Protein AF-A0A931Y9Q1-F1 (afdb_monomer)

Secondary structure (DSSP, 8-state):
--THHHHHHHHHHHHS----------TTTTS-----HHHHHHHHHHTT-TTTHHHHHHTTTTS--------------TT---GGG-EEEEE-SHHHHHHHHHHHHT-SEEEEEEEESSS-TTTPPEEEEEEEEETTEEEEEETT-PPPSS----------------TT------------HHHHHHHHHHHS-TTSEEE-TTTHHHHHHHHHTT-----B-----

Mean predicted aligned error: 17.33 Å

Nearest PDB structures (foldseek):
  2kfn-assembly1_A  TM=8.633E-01  e=2.526E-11  Escherichia coli
  1kfd-assembly1_A  TM=8.765E-01  e=6.369E-11  Escherichia coli
  1d8y-assembly1_A  TM=8.489E-01  e=4.578E-11  Escherichia coli
  8oo6-assembly1_A  TM=8.532E-01  e=6.803E-11  Escherichia coli 'BL21-Gold(DE3)pLysS AG'
  1kln-assembly1_A  TM=8.698E-01  e=2.549E-10  Escherichia coli

Sequence (225 aa):
MAQSKKDAYLSRELATIKCDVNIEFDLAKARFGRFDQEKLAELFNELEFRSLLPRLQGLAQDTEKQLIKTKSYEPADKFKRDLALFNYSLVDDDKKFTEFIKKLKAQKEFTFDTETANFNPLAAELLGISFSWKTGEAYYINFQFSTRPNGHSSGRIFNFQLKNADLFNYQKKKDESRINQEWLDKLKPIFEDEKIKKYGHNIKFDVEVMASLGMKVKGVVLPMF

Foldseek 3Di:
DPPCPVVVVVVCVVPDDDPPDPDPDDPVVVDDDDDDLVVVLVVCVVVVVVVCNVVSVVVPPPDDDDPPPPPPPPPPPPPPDPLVLAAEEEAQDPVSLVVVLVVLVVAQEKEKDWDFPDQPLLPTDTQWMKIDDDGRYIYIYGQQRDDDPPPDDDPCPPPPPPDDPPPPPPDPPVPPSPGPVVSLVSCQVVQQDQSRAYEYDVCVSVQSNNVSVVHRGHNYDDDDD

pLDDT: mean 76.8, std 21.13, range [27.88, 97.88]

Radius of gyration: 29.33 Å; Cα contacts (8 Å, |Δi|>4): 199; chains: 1; bounding box: 59×67×76 Å

Solvent-accessible surface area (backbone atoms only — not comparable to full-atom values): 14202 Å² total; per-residue (Å²): 131,72,75,63,52,60,57,52,52,51,53,49,57,74,69,50,80,80,86,84,65,98,65,96,75,62,71,79,77,68,55,88,74,89,78,62,64,68,64,50,51,49,50,32,60,75,73,62,43,68,85,49,53,67,54,56,60,62,74,48,74,90,54,80,95,68,83,76,78,72,72,82,70,72,68,77,58,91,77,72,67,66,62,89,62,49,52,74,43,81,26,68,48,74,68,51,43,55,56,47,53,59,57,56,72,72,48,59,50,38,32,50,49,67,41,54,81,49,95,47,42,83,77,35,51,72,44,31,42,38,38,34,74,48,92,47,38,37,40,38,38,45,31,78,60,58,84,61,98,74,85,65,91,70,81,79,68,86,74,86,65,88,66,81,75,65,96,76,72,85,68,85,74,77,77,74,81,60,54,47,55,72,59,52,63,67,44,38,66,60,39,49,30,57,81,32,38,32,36,51,83,74,44,67,53,45,45,43,37,40,42,65,74,75,32,66,72,33,29,72,58,74,84,86,128

Structure (mmCIF, N/CA/C/O backbone):
data_AF-A0A931Y9Q1-F1
#
_entry.id   AF-A0A931Y9Q1-F1
#
loop_
_atom_site.group_PDB
_atom_site.id
_atom_site.type_symbol
_atom_site.label_atom_id
_atom_site.label_alt_id
_atom_site.label_comp_id
_atom_site.label_asym_id
_atom_site.label_entity_id
_atom_site.label_seq_id
_atom_site.pdbx_PDB_ins_code
_atom_site.Cartn_x
_atom_site.Cartn_y
_atom_site.Cartn_z
_atom_site.occupancy
_atom_site.B_iso_or_equiv
_atom_site.auth_seq_id
_atom_site.auth_comp_id
_atom_site.auth_asym_id
_atom_site.auth_atom_id
_atom_site.pdbx_PDB_model_num
ATOM 1 N N . MET A 1 1 ? 42.129 -34.556 -14.369 1.00 52.03 1 MET A N 1
ATOM 2 C CA . MET A 1 1 ? 41.832 -33.683 -15.532 1.00 52.03 1 MET A CA 1
ATOM 3 C C . MET A 1 1 ? 40.835 -34.273 -16.548 1.00 52.03 1 MET A C 1
ATOM 5 O O . MET A 1 1 ? 40.531 -33.601 -17.522 1.00 52.03 1 MET A O 1
ATOM 9 N N . ALA A 1 2 ? 40.276 -35.479 -16.352 1.00 59.41 2 ALA A N 1
ATOM 10 C CA . ALA A 1 2 ? 39.379 -36.110 -17.337 1.00 59.41 2 ALA A CA 1
ATOM 11 C C . ALA A 1 2 ? 37.879 -35.753 -17.196 1.00 59.41 2 ALA A C 1
ATOM 13 O O . ALA A 1 2 ? 37.131 -35.941 -18.152 1.00 59.41 2 ALA A O 1
ATOM 14 N N . GLN A 1 3 ? 37.440 -35.224 -16.043 1.00 57.75 3 GLN A N 1
ATOM 15 C CA . GLN A 1 3 ? 36.015 -35.008 -15.746 1.00 57.75 3 GLN A CA 1
ATOM 16 C C . GLN A 1 3 ? 35.408 -33.830 -16.534 1.00 57.75 3 GLN A C 1
ATOM 18 O O . GLN A 1 3 ? 34.360 -33.984 -17.145 1.00 57.75 3 GLN A O 1
ATOM 23 N N . SER A 1 4 ? 36.112 -32.697 -16.634 1.00 69.75 4 SER A N 1
ATOM 24 C CA . SER A 1 4 ? 35.624 -31.479 -17.315 1.00 69.75 4 SER A CA 1
ATOM 25 C C . SER A 1 4 ? 35.750 -31.513 -18.843 1.00 69.75 4 SER A C 1
ATOM 27 O O . SER A 1 4 ? 35.367 -30.570 -19.528 1.00 69.75 4 SER A O 1
ATOM 29 N N . LYS A 1 5 ? 36.318 -32.589 -19.400 1.00 81.19 5 LYS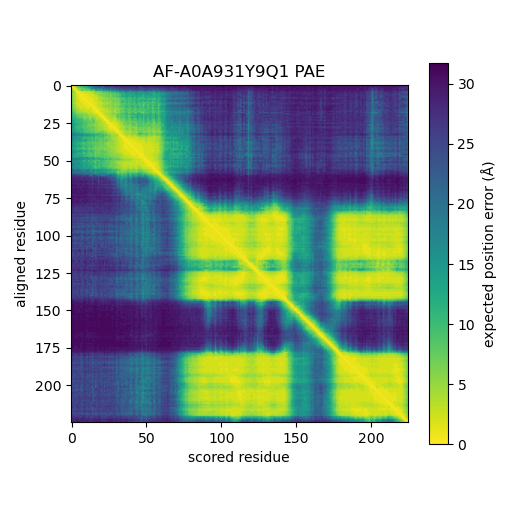 A N 1
ATOM 30 C CA . LYS A 1 5 ? 36.540 -32.727 -20.844 1.00 81.19 5 LYS A CA 1
ATOM 31 C C . LYS A 1 5 ? 35.217 -32.916 -21.594 1.00 81.19 5 LYS A C 1
ATOM 33 O O . LYS A 1 5 ? 35.045 -32.358 -22.671 1.00 81.19 5 LYS A O 1
ATOM 38 N N . LYS A 1 6 ? 34.283 -33.683 -21.016 1.00 85.19 6 LYS A N 1
ATOM 39 C CA . LYS A 1 6 ? 32.952 -33.920 -21.600 1.00 85.19 6 LYS A CA 1
ATOM 40 C C . LYS A 1 6 ? 32.114 -32.642 -21.605 1.00 85.19 6 LYS A C 1
ATOM 42 O O . LYS A 1 6 ? 31.575 -32.285 -22.646 1.00 85.19 6 LYS A O 1
ATOM 47 N N . ASP A 1 7 ? 32.117 -31.917 -20.491 1.00 85.56 7 ASP A N 1
ATOM 48 C CA . ASP A 1 7 ? 31.395 -30.649 -20.359 1.00 85.56 7 ASP A CA 1
ATOM 49 C C . ASP A 1 7 ? 31.965 -29.573 -21.292 1.00 85.56 7 ASP A C 1
ATOM 51 O O . ASP A 1 7 ? 31.210 -28.819 -21.900 1.00 85.56 7 ASP A O 1
ATOM 55 N N . ALA A 1 8 ? 33.289 -29.537 -21.487 1.00 86.44 8 ALA A N 1
ATOM 56 C CA . ALA A 1 8 ? 33.924 -28.628 -22.440 1.00 86.44 8 ALA A CA 1
ATOM 57 C C . ALA A 1 8 ? 33.530 -28.923 -23.900 1.00 86.44 8 ALA A C 1
ATOM 59 O O . ALA A 1 8 ? 33.304 -27.992 -24.673 1.00 86.44 8 ALA A O 1
ATOM 60 N N . TYR A 1 9 ? 33.418 -30.198 -24.292 1.00 90.44 9 TYR A N 1
ATOM 61 C CA . TYR A 1 9 ? 32.956 -30.552 -25.638 1.00 90.44 9 TYR A CA 1
ATOM 62 C C . TYR A 1 9 ? 31.474 -30.250 -25.848 1.00 90.44 9 TYR A C 1
ATOM 64 O O . TYR A 1 9 ? 31.129 -29.718 -26.900 1.00 90.44 9 TYR A O 1
ATOM 72 N N . LEU A 1 10 ? 30.631 -30.527 -24.850 1.00 89.25 10 LEU A N 1
ATOM 73 C CA . LEU A 1 10 ? 29.207 -30.204 -24.898 1.00 89.25 10 LEU A CA 1
ATOM 74 C C . LEU A 1 10 ? 28.980 -28.686 -24.939 1.00 89.25 10 LEU A C 1
ATOM 76 O O . LEU A 1 10 ? 28.199 -28.203 -25.748 1.00 89.25 10 LEU A O 1
ATOM 80 N N . SER A 1 11 ? 29.713 -27.918 -24.130 1.00 91.75 11 SER A N 1
ATOM 81 C CA . SER A 1 11 ? 29.677 -26.450 -24.149 1.00 91.75 11 SER A CA 1
ATOM 82 C C . SER A 1 11 ? 30.055 -25.892 -25.524 1.00 91.75 11 SER A C 1
ATOM 84 O O . SER A 1 11 ? 29.371 -25.017 -26.051 1.00 91.75 11 SER A O 1
ATOM 86 N N . ARG A 1 12 ? 31.089 -26.460 -26.162 1.00 91.94 12 ARG A N 1
ATOM 87 C CA . ARG A 1 12 ? 31.462 -26.108 -27.537 1.00 91.94 12 ARG A CA 1
ATOM 88 C C . ARG A 1 12 ? 30.347 -26.432 -28.526 1.00 91.94 12 ARG A C 1
ATOM 90 O O . ARG A 1 12 ? 30.063 -25.604 -29.378 1.00 91.94 12 ARG A O 1
ATOM 97 N N . GLU A 1 13 ? 29.746 -27.614 -28.440 1.00 90.06 13 GLU A N 1
ATOM 98 C CA . GLU A 1 13 ? 28.657 -28.028 -29.332 1.00 90.06 13 GLU A CA 1
ATOM 99 C C . GLU A 1 13 ? 27.447 -27.094 -29.213 1.00 90.06 13 GLU A C 1
ATOM 101 O O . GLU A 1 13 ? 26.978 -26.575 -30.220 1.00 90.06 13 GLU A O 1
ATOM 106 N N . LEU A 1 14 ? 27.019 -26.786 -27.987 1.00 92.31 14 LEU A N 1
ATOM 107 C CA . LEU A 1 14 ? 25.895 -25.885 -27.717 1.00 92.31 14 LEU A CA 1
ATOM 108 C C . LEU A 1 14 ? 26.161 -24.440 -28.162 1.00 92.31 14 LEU A C 1
ATOM 110 O O . LEU A 1 14 ? 25.244 -23.755 -28.606 1.00 92.31 14 LEU A O 1
ATOM 114 N N . ALA A 1 15 ? 27.406 -23.972 -28.053 1.00 92.50 15 ALA A N 1
ATOM 115 C CA . ALA A 1 15 ? 27.806 -22.640 -28.501 1.00 92.50 15 ALA A CA 1
ATOM 116 C C . ALA A 1 15 ? 28.156 -22.578 -30.000 1.00 92.50 15 ALA A C 1
ATOM 118 O O . ALA A 1 15 ? 28.418 -21.491 -30.521 1.00 92.50 15 ALA A O 1
ATOM 119 N N . THR A 1 16 ? 28.201 -23.716 -30.702 1.00 94.06 16 THR A N 1
ATOM 120 C CA . THR A 1 16 ? 28.519 -23.740 -32.133 1.00 94.06 16 THR A CA 1
ATOM 121 C C . THR A 1 16 ? 27.334 -23.189 -32.914 1.00 94.06 16 THR A C 1
ATOM 123 O O . THR A 1 16 ? 26.241 -23.752 -32.906 1.00 94.06 16 THR A O 1
ATOM 126 N N . ILE A 1 17 ? 27.558 -22.075 -33.611 1.00 92.69 17 ILE A N 1
ATOM 127 C CA . ILE A 1 17 ? 26.543 -21.454 -34.460 1.00 92.69 17 ILE A CA 1
ATOM 128 C C . ILE A 1 17 ? 26.205 -22.416 -35.599 1.00 92.69 17 ILE A C 1
ATOM 130 O O . ILE A 1 17 ? 27.070 -22.804 -36.385 1.00 92.69 17 ILE A O 1
ATOM 134 N N . LYS A 1 18 ? 24.926 -22.778 -35.695 1.00 90.19 18 LYS A N 1
ATOM 135 C CA . LYS A 1 18 ? 24.401 -23.570 -36.800 1.00 90.19 18 LYS A CA 1
ATOM 136 C C . LYS A 1 18 ? 24.265 -22.678 -38.039 1.00 90.19 18 LYS A C 1
ATOM 138 O O . LYS A 1 18 ? 23.378 -21.831 -38.086 1.00 90.19 18 LYS A O 1
ATOM 143 N N . CYS A 1 19 ? 25.153 -22.843 -39.019 1.00 86.62 19 CYS A N 1
ATOM 144 C CA . CYS A 1 19 ? 25.170 -22.035 -40.249 1.00 86.62 19 CYS A CA 1
ATOM 145 C C . CYS A 1 19 ? 24.347 -22.641 -41.404 1.00 86.62 19 CYS A C 1
ATOM 147 O O . CYS A 1 19 ? 24.159 -21.990 -42.425 1.00 86.62 19 CYS A O 1
ATOM 149 N N . ASP A 1 20 ? 23.860 -23.872 -41.255 1.00 87.56 20 ASP A N 1
ATOM 150 C CA . ASP A 1 20 ? 23.117 -24.665 -42.246 1.00 87.56 20 ASP A CA 1
ATOM 151 C C . ASP A 1 20 ? 21.600 -24.672 -41.973 1.00 87.56 20 ASP A C 1
ATOM 153 O O . ASP A 1 20 ? 20.901 -25.666 -42.179 1.00 87.56 20 ASP A O 1
ATOM 157 N N . VAL A 1 21 ? 21.066 -23.566 -41.454 1.00 88.44 21 VAL A N 1
ATOM 158 C CA . VAL A 1 21 ? 19.627 -23.443 -41.197 1.00 88.44 21 VAL A CA 1
ATOM 159 C C . VAL A 1 21 ? 18.890 -23.251 -42.523 1.00 88.44 21 VAL A C 1
ATOM 161 O O . VAL A 1 21 ? 19.251 -22.390 -43.320 1.00 88.44 21 VAL A O 1
ATOM 164 N N . ASN A 1 22 ? 17.832 -24.035 -42.745 1.00 88.44 22 ASN A N 1
ATOM 165 C CA . ASN A 1 22 ? 16.986 -23.930 -43.932 1.00 88.44 22 ASN A CA 1
ATOM 166 C C . ASN A 1 22 ? 16.070 -22.694 -43.851 1.00 88.44 22 ASN A C 1
ATOM 168 O O . ASN A 1 22 ? 14.891 -22.808 -43.516 1.00 88.44 22 ASN A O 1
ATOM 172 N N . ILE A 1 23 ? 16.639 -21.514 -44.101 1.00 88.25 23 ILE A N 1
ATOM 173 C CA . ILE A 1 23 ? 15.917 -20.244 -44.204 1.00 88.25 23 ILE A CA 1
ATOM 174 C C . ILE A 1 23 ? 16.203 -19.580 -45.551 1.00 88.25 23 ILE A C 1
ATOM 176 O O . ILE A 1 23 ? 17.354 -19.412 -45.950 1.00 88.25 23 ILE A O 1
ATOM 180 N N . GLU A 1 24 ? 15.148 -19.149 -46.236 1.00 85.25 24 GLU A N 1
ATOM 181 C CA . GLU A 1 24 ? 15.269 -18.245 -47.378 1.00 85.25 24 GLU A CA 1
ATOM 182 C C . GLU A 1 24 ? 15.414 -16.814 -46.848 1.00 85.25 24 GLU A C 1
ATOM 184 O O . GLU A 1 24 ? 14.431 -16.146 -46.526 1.00 85.25 24 GLU A O 1
ATOM 189 N N . PHE A 1 25 ? 16.658 -16.353 -46.690 1.00 83.31 25 PHE A N 1
ATOM 190 C CA . PHE A 1 25 ? 16.957 -15.037 -46.128 1.00 83.31 25 PHE A CA 1
ATOM 191 C C . PHE A 1 25 ? 17.778 -14.182 -47.094 1.00 83.31 25 PHE A C 1
ATOM 193 O O . PHE A 1 25 ? 18.936 -14.474 -47.388 1.00 83.31 25 PHE A O 1
ATOM 200 N N . ASP A 1 26 ? 17.176 -13.092 -47.565 1.00 87.38 26 ASP A N 1
ATOM 201 C CA . ASP A 1 26 ? 17.829 -12.113 -48.431 1.00 87.38 26 ASP A CA 1
ATOM 202 C C . ASP A 1 26 ? 18.407 -10.965 -47.591 1.00 87.38 26 ASP A C 1
ATOM 204 O O . ASP A 1 26 ? 17.687 -10.076 -47.125 1.00 87.38 26 ASP A O 1
ATOM 208 N N . LEU A 1 27 ? 19.732 -10.972 -47.428 1.00 87.31 27 LEU A N 1
ATOM 209 C CA . LEU A 1 27 ? 20.470 -9.940 -46.696 1.00 87.31 27 LEU A CA 1
ATOM 210 C C . LEU A 1 27 ? 20.231 -8.527 -47.245 1.00 87.31 27 LEU A C 1
ATOM 212 O O . LEU A 1 27 ? 20.286 -7.562 -46.481 1.00 87.31 27 LEU A O 1
ATOM 216 N N . ALA A 1 28 ? 19.950 -8.373 -48.542 1.00 87.56 28 ALA A N 1
ATOM 217 C CA . ALA A 1 28 ? 19.702 -7.059 -49.126 1.00 87.56 28 ALA A CA 1
ATOM 218 C C . ALA A 1 28 ? 18.384 -6.451 -48.623 1.00 87.56 28 ALA A C 1
ATOM 220 O O . ALA A 1 28 ? 18.314 -5.237 -48.419 1.00 87.56 28 ALA A O 1
ATOM 221 N N . LYS A 1 29 ? 17.369 -7.284 -48.353 1.00 86.75 29 LYS A N 1
ATOM 222 C CA . LYS A 1 29 ? 16.073 -6.860 -47.790 1.00 86.75 29 LYS A CA 1
ATOM 223 C C . LYS A 1 29 ? 16.139 -6.529 -46.301 1.00 86.75 29 LYS A C 1
ATOM 225 O O . LYS A 1 29 ? 15.282 -5.804 -45.810 1.00 86.75 29 LYS A O 1
ATOM 230 N N . ALA A 1 30 ? 17.154 -7.017 -45.590 1.00 88.06 30 ALA A N 1
ATOM 231 C CA . ALA A 1 30 ? 17.368 -6.726 -44.172 1.00 88.06 30 ALA A CA 1
ATOM 232 C C . ALA A 1 30 ? 18.042 -5.364 -43.917 1.00 88.06 30 ALA A C 1
ATOM 234 O O . ALA A 1 30 ? 18.348 -5.026 -42.772 1.00 88.06 30 ALA A O 1
ATOM 235 N N . ARG A 1 31 ? 18.301 -4.567 -44.965 1.00 85.88 31 ARG A N 1
ATOM 236 C CA . ARG A 1 31 ? 18.844 -3.217 -44.798 1.00 85.88 31 ARG A CA 1
ATOM 237 C C . ARG A 1 31 ? 17.852 -2.339 -44.045 1.00 85.88 31 ARG A C 1
ATOM 239 O O . ARG A 1 31 ? 16.688 -2.230 -44.421 1.00 85.88 31 ARG A O 1
ATOM 246 N N . PHE A 1 32 ? 18.347 -1.675 -43.005 1.00 83.19 32 PHE A N 1
ATOM 247 C CA . PHE A 1 32 ? 17.565 -0.696 -42.266 1.00 83.19 32 PHE A CA 1
ATOM 248 C C . PHE A 1 32 ? 17.148 0.452 -43.195 1.00 83.19 32 PHE A C 1
ATOM 250 O O . PHE A 1 32 ? 17.993 1.094 -43.824 1.00 83.19 32 PHE A O 1
ATOM 257 N N . GLY A 1 33 ? 15.838 0.659 -43.311 1.00 77.12 33 GLY A N 1
ATOM 258 C CA . GLY A 1 33 ? 15.236 1.694 -44.143 1.00 77.12 33 GLY A CA 1
ATOM 259 C C . GLY A 1 33 ? 14.798 2.917 -43.341 1.00 77.12 33 GLY A C 1
ATOM 260 O O . GLY A 1 33 ? 15.086 3.059 -42.155 1.00 77.12 33 GLY A O 1
ATOM 261 N N . ARG A 1 34 ? 14.055 3.806 -44.003 1.00 80.38 34 ARG A N 1
ATOM 262 C CA . ARG A 1 34 ? 13.351 4.901 -43.324 1.00 80.38 34 ARG A CA 1
ATOM 263 C C . ARG A 1 34 ? 12.117 4.359 -42.602 1.00 80.38 34 ARG A C 1
ATOM 265 O O . ARG A 1 34 ? 11.509 3.392 -43.056 1.00 80.38 34 ARG A O 1
ATOM 272 N N . PHE A 1 35 ? 11.740 5.005 -41.506 1.00 82.94 35 PHE A N 1
ATOM 273 C CA . PHE A 1 35 ? 10.522 4.708 -40.756 1.00 82.94 35 PHE A CA 1
ATOM 274 C C . PHE A 1 35 ? 9.506 5.845 -40.896 1.00 82.94 35 PHE A C 1
ATOM 276 O O . PHE A 1 35 ? 9.868 7.004 -41.098 1.00 82.94 35 PHE A O 1
ATOM 283 N N . ASP A 1 36 ? 8.229 5.492 -40.781 1.00 84.38 36 ASP A N 1
ATOM 284 C CA . ASP A 1 36 ? 7.112 6.433 -40.768 1.00 84.38 36 ASP A CA 1
ATOM 285 C C . ASP A 1 36 ? 6.986 7.042 -39.364 1.00 84.38 36 ASP A C 1
ATOM 287 O O . ASP A 1 36 ? 6.619 6.361 -38.404 1.00 84.38 36 ASP A O 1
ATOM 291 N N . GLN A 1 37 ? 7.363 8.314 -39.230 1.00 81.38 37 GLN A N 1
ATOM 292 C CA . GLN A 1 37 ? 7.400 8.996 -37.936 1.00 81.38 37 GLN A CA 1
ATOM 293 C C . GLN A 1 37 ? 6.020 9.187 -37.329 1.00 81.38 37 GLN A C 1
ATOM 295 O O . GLN A 1 37 ? 5.898 9.152 -36.107 1.00 81.38 37 GLN A O 1
ATOM 300 N N . GLU A 1 38 ? 4.997 9.375 -38.158 1.00 82.06 38 GLU A N 1
ATOM 301 C CA . GLU A 1 38 ? 3.638 9.610 -37.681 1.00 82.06 38 GLU A CA 1
ATOM 302 C C . GLU A 1 38 ? 3.088 8.330 -37.057 1.00 82.06 38 GLU A C 1
ATOM 304 O O . GLU A 1 38 ? 2.670 8.342 -35.899 1.00 82.06 38 GLU A O 1
ATOM 309 N N . LYS A 1 39 ? 3.222 7.198 -37.759 1.00 86.69 39 LYS A N 1
ATOM 310 C CA . LYS A 1 39 ? 2.810 5.885 -37.234 1.00 86.69 39 LYS A CA 1
ATOM 311 C C . LYS A 1 39 ? 3.612 5.462 -36.012 1.00 86.69 39 LYS A C 1
ATOM 313 O O . LYS A 1 39 ? 3.069 4.859 -35.091 1.00 86.69 39 LYS A O 1
ATOM 318 N N . LEU A 1 40 ? 4.910 5.764 -35.987 1.00 86.38 40 LEU A N 1
ATOM 319 C CA . LEU A 1 40 ? 5.757 5.399 -34.856 1.00 86.38 40 LEU A CA 1
ATOM 320 C C . LEU A 1 40 ? 5.467 6.267 -33.624 1.00 86.38 40 LEU A C 1
ATOM 322 O O . LEU A 1 40 ? 5.456 5.752 -32.509 1.00 86.38 40 LEU A O 1
ATOM 326 N N . ALA A 1 41 ? 5.186 7.558 -33.813 1.00 84.69 41 ALA A N 1
ATOM 327 C CA . ALA A 1 41 ? 4.751 8.440 -32.736 1.00 84.69 41 ALA A CA 1
ATOM 328 C C . ALA A 1 41 ? 3.373 8.032 -32.191 1.00 84.69 41 ALA A C 1
ATOM 330 O O . ALA A 1 41 ? 3.178 8.044 -30.977 1.00 84.69 41 ALA A O 1
ATOM 331 N N . GLU A 1 42 ? 2.437 7.637 -33.056 1.00 86.81 42 GLU A N 1
ATOM 332 C CA . GLU A 1 42 ? 1.138 7.085 -32.653 1.00 86.81 42 GLU A CA 1
ATOM 333 C C . GLU A 1 42 ? 1.314 5.821 -31.801 1.00 86.81 42 GLU A C 1
ATOM 335 O O . GLU A 1 42 ? 0.837 5.776 -30.667 1.00 86.81 42 GLU A O 1
ATOM 340 N N . LEU A 1 43 ? 2.112 4.859 -32.276 1.00 88.69 43 LEU A N 1
ATOM 341 C CA . LEU A 1 43 ? 2.403 3.622 -31.549 1.00 88.69 43 LEU A CA 1
ATOM 342 C C . LEU A 1 43 ? 3.114 3.881 -30.210 1.00 88.69 43 LEU A C 1
ATOM 344 O O . LEU A 1 43 ? 2.813 3.244 -29.205 1.00 88.69 43 LEU A O 1
ATOM 348 N N . PHE A 1 44 ? 4.046 4.836 -30.157 1.00 87.94 44 PHE A N 1
ATOM 349 C CA . PHE A 1 44 ? 4.732 5.196 -28.909 1.00 87.94 44 PHE A CA 1
ATOM 350 C C . PHE A 1 44 ? 3.792 5.861 -27.905 1.00 87.94 44 PHE A C 1
ATOM 352 O O . PHE A 1 44 ? 3.972 5.684 -26.701 1.00 87.94 44 PHE A O 1
ATOM 359 N N . ASN A 1 45 ? 2.795 6.611 -28.374 1.00 82.25 45 ASN A N 1
ATOM 360 C CA . ASN A 1 45 ? 1.761 7.169 -27.510 1.00 82.25 45 ASN A CA 1
ATOM 361 C C . ASN A 1 45 ? 0.808 6.084 -26.995 1.00 82.25 45 ASN A C 1
ATOM 363 O O . ASN A 1 45 ? 0.475 6.101 -25.810 1.00 82.25 45 ASN A O 1
ATOM 367 N N . GLU A 1 46 ? 0.411 5.136 -27.847 1.00 85.38 46 GLU A N 1
ATOM 368 C CA . GLU A 1 46 ? -0.428 3.993 -27.466 1.00 85.38 46 GLU A CA 1
ATOM 369 C C . GLU A 1 46 ? 0.253 3.124 -26.399 1.00 85.38 46 GLU A C 1
ATOM 371 O O . GLU A 1 46 ? -0.358 2.808 -25.379 1.00 85.38 46 GLU A O 1
ATOM 376 N N . LEU A 1 47 ? 1.539 2.814 -26.595 1.00 88.69 47 LEU A N 1
ATOM 377 C CA . LEU A 1 47 ? 2.358 2.005 -25.682 1.00 88.69 47 LEU A CA 1
ATOM 378 C C . LEU A 1 47 ? 2.965 2.802 -24.512 1.00 88.69 47 LEU A C 1
ATOM 380 O O . LEU A 1 47 ? 3.718 2.257 -23.710 1.00 88.69 47 LEU A O 1
ATOM 384 N N . GLU A 1 48 ? 2.663 4.097 -24.415 1.00 83.12 48 GLU A N 1
ATOM 385 C CA . GLU A 1 48 ? 3.115 5.004 -23.352 1.00 83.12 48 GLU A CA 1
ATOM 386 C C . GLU A 1 48 ? 4.648 5.172 -23.231 1.00 83.12 48 GLU A C 1
ATOM 388 O O . GLU A 1 48 ? 5.178 5.554 -22.185 1.00 83.12 48 GLU A O 1
ATOM 393 N N . PHE A 1 49 ? 5.387 5.006 -24.331 1.00 89.19 49 PHE A N 1
ATOM 394 C CA . PHE A 1 49 ? 6.841 5.216 -24.425 1.00 89.19 49 PHE A CA 1
ATOM 395 C C . PHE A 1 49 ? 7.233 6.698 -24.536 1.00 89.19 49 PHE A C 1
ATOM 397 O O . PHE A 1 49 ? 7.968 7.133 -25.428 1.00 89.19 49 PHE A O 1
ATOM 404 N N . ARG A 1 50 ? 6.775 7.502 -23.574 1.00 78.88 50 ARG A N 1
ATOM 405 C CA . ARG A 1 50 ? 6.904 8.971 -23.577 1.00 78.88 50 ARG A CA 1
ATOM 406 C C . ARG A 1 50 ? 8.353 9.466 -23.561 1.00 78.88 50 ARG A C 1
ATOM 408 O O . ARG A 1 50 ? 8.647 10.509 -24.134 1.00 78.88 50 ARG A O 1
ATOM 415 N N . SER A 1 51 ? 9.270 8.714 -22.952 1.00 82.50 51 SER A N 1
ATOM 416 C CA . SER A 1 51 ? 10.704 9.048 -22.907 1.00 82.50 51 SER A CA 1
ATOM 417 C C . SER A 1 51 ? 11.431 8.824 -24.240 1.00 82.50 51 SER A C 1
ATOM 419 O O . SER A 1 51 ? 12.523 9.363 -24.440 1.00 82.50 51 SER A O 1
ATOM 421 N N . LEU A 1 52 ? 10.841 8.049 -25.157 1.00 83.81 52 LEU A N 1
ATOM 422 C CA . LEU A 1 52 ? 11.413 7.742 -26.470 1.00 83.81 52 LEU A CA 1
ATOM 423 C C . LEU A 1 52 ? 10.932 8.702 -27.567 1.00 83.81 52 LEU A C 1
ATOM 425 O O . LEU A 1 52 ? 11.627 8.852 -28.571 1.00 83.81 52 LEU A O 1
ATOM 429 N N . LEU A 1 53 ? 9.817 9.414 -27.364 1.00 81.69 53 LEU A N 1
ATOM 430 C CA . LEU A 1 53 ? 9.299 10.411 -28.315 1.00 81.69 53 LEU A CA 1
ATOM 431 C C . LEU A 1 53 ? 10.314 11.525 -28.653 1.00 81.69 53 LEU A C 1
ATOM 433 O O . LEU A 1 53 ? 10.503 11.803 -29.838 1.00 81.69 53 LEU A O 1
ATOM 437 N N . PRO A 1 54 ? 11.047 12.124 -27.689 1.00 78.94 54 PRO A N 1
ATOM 438 C CA . PRO A 1 54 ? 12.058 13.136 -28.012 1.00 78.94 54 PRO A CA 1
ATOM 439 C C . PRO A 1 54 ? 13.243 12.559 -28.800 1.00 78.94 54 PRO A C 1
ATOM 441 O O . PRO A 1 54 ? 13.853 13.245 -29.616 1.00 78.94 54 PRO A O 1
ATOM 444 N N . ARG A 1 55 ? 13.566 11.276 -28.585 1.00 79.19 55 ARG A N 1
ATOM 445 C CA . ARG A 1 55 ? 14.653 10.587 -29.298 1.00 79.19 55 ARG A CA 1
ATOM 446 C C . ARG A 1 55 ? 14.273 10.296 -30.747 1.00 79.19 55 ARG A C 1
ATOM 448 O O . ARG A 1 55 ? 15.124 10.409 -31.623 1.00 79.19 55 ARG A O 1
ATOM 455 N N . LEU A 1 56 ? 12.997 9.996 -31.002 1.00 78.81 56 LEU A N 1
ATOM 456 C CA . LEU A 1 56 ? 12.455 9.829 -32.350 1.00 78.81 56 LEU A CA 1
ATOM 457 C C . LEU A 1 56 ? 12.622 11.105 -33.191 1.00 78.81 56 LEU A C 1
ATOM 459 O O . LEU A 1 56 ? 13.019 11.032 -34.350 1.00 78.81 56 LEU A O 1
ATOM 463 N N . GLN A 1 57 ? 12.396 12.273 -32.583 1.00 68.44 57 GLN A N 1
ATOM 464 C CA . GLN A 1 57 ? 12.578 13.578 -33.230 1.00 68.44 57 GLN A CA 1
ATOM 465 C C . GLN A 1 57 ? 14.057 13.910 -33.489 1.00 68.44 57 GLN A C 1
ATOM 467 O O . GLN A 1 57 ? 14.384 14.523 -34.502 1.00 68.44 57 GLN A O 1
ATOM 472 N N . GLY A 1 58 ? 14.965 13.481 -32.604 1.00 69.31 58 GLY A N 1
ATOM 473 C CA . GLY A 1 58 ? 16.411 13.652 -32.789 1.00 69.31 58 GLY A CA 1
ATOM 474 C C . GLY A 1 58 ? 16.986 12.827 -33.947 1.00 69.31 58 GLY A C 1
ATOM 475 O O . GLY A 1 58 ? 17.894 13.284 -34.632 1.00 69.31 58 GLY A O 1
ATOM 476 N N . LEU A 1 59 ? 16.415 11.648 -34.217 1.00 68.31 59 LEU A N 1
ATOM 477 C CA . LEU A 1 59 ? 16.802 10.769 -35.333 1.00 68.31 59 LEU A CA 1
ATOM 478 C C . LEU A 1 59 ? 16.329 11.280 -36.709 1.00 68.31 59 LEU A C 1
ATOM 480 O O . LEU A 1 59 ? 16.728 10.739 -37.736 1.00 68.31 59 LEU A O 1
ATOM 484 N N . ALA A 1 60 ? 15.475 12.308 -36.738 1.00 61.31 60 ALA A N 1
ATOM 485 C CA . ALA A 1 60 ? 14.876 12.873 -37.947 1.00 61.31 60 ALA A CA 1
ATOM 486 C C . ALA A 1 60 ? 15.753 13.913 -38.670 1.00 61.31 60 ALA A C 1
ATOM 488 O O . ALA A 1 60 ? 15.415 14.318 -39.779 1.00 61.31 60 ALA A O 1
ATOM 489 N N . GLN A 1 61 ? 16.830 14.401 -38.043 1.00 55.00 61 GLN A N 1
ATOM 490 C CA . GLN A 1 61 ? 17.464 15.665 -38.447 1.00 55.00 61 GLN A CA 1
ATOM 491 C C . GLN A 1 61 ? 18.306 15.628 -39.737 1.00 55.00 61 GLN A C 1
ATOM 493 O O . GLN A 1 61 ? 18.689 16.694 -40.210 1.00 55.00 61 GLN A O 1
ATOM 498 N N . ASP A 1 62 ? 18.513 14.465 -40.363 1.00 54.28 62 ASP A N 1
ATOM 499 C CA . ASP A 1 62 ? 19.265 14.351 -41.628 1.00 54.28 62 ASP A CA 1
ATOM 500 C C . ASP A 1 62 ? 18.392 14.350 -42.896 1.00 54.28 62 ASP A C 1
ATOM 502 O O . ASP A 1 62 ? 18.884 14.123 -44.001 1.00 54.28 62 ASP A O 1
ATOM 506 N N . THR A 1 63 ? 17.086 14.613 -42.797 1.00 49.19 63 THR A N 1
ATOM 507 C CA . THR A 1 63 ? 16.254 14.843 -43.992 1.00 49.19 63 THR A CA 1
ATOM 508 C C . THR A 1 63 ? 15.441 16.119 -43.816 1.00 49.19 63 THR A C 1
ATOM 510 O O . THR A 1 63 ? 14.847 16.335 -42.768 1.00 49.19 63 THR A O 1
ATOM 513 N N . GLU A 1 64 ? 15.505 16.982 -44.830 1.00 46.53 64 GLU A N 1
ATOM 514 C CA . GLU A 1 64 ? 14.990 18.352 -44.914 1.00 46.53 64 GLU A CA 1
ATOM 515 C C . GLU A 1 64 ? 13.859 18.736 -43.949 1.00 46.53 64 GLU A C 1
ATOM 517 O O . GLU A 1 64 ? 12.833 18.069 -43.835 1.00 46.53 64 GLU A O 1
ATOM 522 N N . LYS A 1 65 ? 14.045 19.911 -43.331 1.00 44.56 65 LYS A N 1
ATOM 523 C CA . LYS A 1 65 ? 13.077 20.645 -42.510 1.00 44.56 65 LYS A CA 1
ATOM 524 C C . LYS A 1 65 ? 11.717 20.773 -43.208 1.00 44.56 65 LYS A C 1
ATOM 526 O O . LYS A 1 65 ? 11.417 21.800 -43.813 1.00 44.56 65 LYS A O 1
ATOM 531 N N . GLN A 1 66 ? 10.844 19.797 -43.019 1.00 42.62 66 GLN A N 1
ATOM 532 C CA . GLN A 1 66 ? 9.418 20.058 -42.945 1.00 42.62 66 GLN A CA 1
ATOM 533 C C . GLN A 1 66 ? 9.024 20.009 -41.479 1.00 42.62 66 GLN A C 1
ATOM 535 O O . GLN A 1 66 ? 9.110 18.981 -40.814 1.00 42.62 66 GLN A O 1
ATOM 540 N N . LEU A 1 67 ? 8.636 21.177 -40.968 1.00 45.31 67 LEU A N 1
ATOM 541 C CA . LEU A 1 67 ? 7.949 21.307 -39.696 1.00 45.31 67 LEU A CA 1
ATOM 542 C C . LEU A 1 67 ? 6.674 20.467 -39.784 1.00 45.31 67 LEU A C 1
ATOM 544 O O . LEU A 1 67 ? 5.668 20.919 -40.333 1.00 45.31 67 LEU A O 1
ATOM 548 N N . ILE A 1 68 ? 6.726 19.243 -39.262 1.00 47.38 68 ILE A N 1
ATOM 549 C CA . ILE A 1 68 ? 5.525 18.472 -38.976 1.00 47.38 68 ILE A CA 1
ATOM 550 C C . ILE A 1 68 ? 4.732 19.348 -38.011 1.00 47.38 68 ILE A C 1
ATOM 552 O O . ILE A 1 68 ? 5.159 19.599 -36.883 1.00 47.38 68 ILE A O 1
ATOM 556 N N . LYS A 1 69 ? 3.608 19.894 -38.488 1.00 46.59 69 LYS A N 1
ATOM 557 C CA . LYS A 1 69 ? 2.607 20.505 -37.621 1.00 46.59 69 LYS A CA 1
ATOM 558 C C . LYS A 1 69 ? 2.131 19.389 -36.712 1.00 46.59 69 LYS A C 1
ATOM 560 O O . LYS A 1 69 ? 1.252 18.619 -37.090 1.00 46.59 69 LYS A O 1
ATOM 565 N N . THR A 1 70 ? 2.717 19.304 -35.526 1.00 40.03 70 THR A N 1
ATOM 566 C CA . THR A 1 70 ? 2.147 18.559 -34.418 1.00 40.03 70 THR A CA 1
ATOM 567 C C . THR A 1 70 ? 0.755 19.144 -34.239 1.00 40.03 70 THR A C 1
ATOM 569 O O . THR A 1 70 ? 0.602 20.246 -33.711 1.00 40.03 70 THR A O 1
ATOM 572 N N . LYS A 1 71 ? -0.277 18.465 -34.755 1.00 42.22 71 LYS A N 1
ATOM 573 C CA . LYS A 1 71 ? -1.622 18.679 -34.237 1.00 42.22 71 LYS A CA 1
ATOM 574 C C . LYS A 1 71 ? -1.451 18.462 -32.746 1.00 42.22 71 LYS A C 1
ATOM 576 O O . LYS A 1 71 ? -1.027 17.382 -32.340 1.00 42.22 71 LYS A O 1
ATOM 581 N N . SER A 1 72 ? -1.654 19.519 -31.972 1.00 40.91 72 SER A N 1
ATOM 582 C CA . SER A 1 72 ? -1.751 19.453 -30.526 1.00 40.91 72 SER A CA 1
ATOM 583 C C . SER A 1 72 ? -2.907 18.510 -30.230 1.00 40.91 72 SER A C 1
ATOM 585 O O . SER A 1 72 ? -4.068 18.913 -30.167 1.00 40.91 72 SER A O 1
ATOM 587 N N . TYR A 1 73 ? -2.596 17.222 -30.171 1.00 45.69 73 TYR A N 1
ATOM 588 C CA . TYR A 1 73 ? -3.435 16.253 -29.522 1.00 45.69 73 TYR A CA 1
ATOM 589 C C . TYR A 1 73 ? -3.302 16.620 -28.054 1.00 45.69 73 TYR A C 1
ATOM 591 O O . TYR A 1 73 ? -2.344 16.220 -27.399 1.00 45.69 73 TYR A O 1
ATOM 599 N N . GLU A 1 74 ? -4.198 17.493 -27.589 1.00 46.12 74 GLU A N 1
ATOM 600 C CA . GLU A 1 74 ? -4.527 17.572 -26.175 1.00 46.12 74 GLU A CA 1
ATOM 601 C C . GLU A 1 74 ? -4.832 16.129 -25.787 1.00 46.12 74 GLU A C 1
ATOM 603 O O . GLU A 1 74 ? -5.834 15.581 -26.268 1.00 46.12 74 GLU A O 1
ATOM 608 N N . PRO A 1 75 ? -3.943 15.449 -25.041 1.00 49.91 75 PRO A N 1
ATOM 609 C CA . PRO A 1 75 ? -4.258 14.117 -24.589 1.00 49.91 75 PRO A CA 1
ATOM 610 C C . PRO A 1 75 ? -5.548 14.302 -23.808 1.00 49.91 75 PRO A C 1
ATOM 612 O O . PRO A 1 75 ? -5.572 15.097 -22.868 1.00 49.91 75 PRO A O 1
ATOM 615 N N . ALA A 1 76 ? -6.628 13.626 -24.212 1.00 54.28 76 ALA A N 1
ATOM 616 C CA . ALA A 1 76 ? -7.729 13.399 -23.295 1.00 54.28 76 ALA A CA 1
ATOM 617 C C . ALA A 1 76 ? -7.061 12.928 -22.009 1.00 54.28 76 ALA A C 1
ATOM 619 O O . ALA A 1 76 ? -6.380 11.898 -22.020 1.00 54.28 76 ALA A O 1
ATOM 620 N N . ASP A 1 77 ? -7.098 13.781 -20.988 1.00 58.38 77 ASP A N 1
ATOM 621 C CA . ASP A 1 77 ? -6.290 13.592 -19.805 1.00 58.38 77 ASP A CA 1
ATOM 622 C C . ASP A 1 77 ? -6.769 12.280 -19.185 1.00 58.38 77 ASP A C 1
ATOM 624 O O . ASP A 1 77 ? -7.832 12.221 -18.570 1.00 58.38 77 ASP A O 1
ATOM 628 N N . LYS A 1 78 ? -6.029 11.186 -19.432 1.00 54.88 78 LYS A N 1
ATOM 629 C CA . LYS A 1 78 ? -6.337 9.851 -18.900 1.00 54.88 78 LYS A CA 1
ATOM 630 C C . LYS A 1 78 ? -6.343 9.880 -17.365 1.00 54.88 78 LYS A C 1
ATOM 632 O O . LYS A 1 78 ? -6.819 8.937 -16.739 1.00 54.88 78 LYS A O 1
ATOM 637 N N . PHE A 1 79 ? -5.826 10.953 -16.760 1.00 56.06 79 PHE A N 1
ATOM 638 C CA . PHE A 1 79 ? -5.834 11.212 -15.329 1.00 56.06 79 PHE A CA 1
ATOM 639 C C . PHE A 1 79 ? -6.943 12.171 -14.892 1.00 56.06 79 PHE A C 1
ATOM 641 O O . PHE A 1 79 ? -7.047 12.441 -13.693 1.00 56.06 79 PHE A O 1
ATOM 648 N N . LYS A 1 80 ? -7.816 12.629 -15.803 1.00 64.81 80 LYS A N 1
ATOM 649 C CA . LYS A 1 80 ? -9.050 13.340 -15.461 1.00 64.81 80 LYS A CA 1
ATOM 650 C C . LYS A 1 80 ? -10.007 12.363 -14.794 1.00 64.81 80 LYS A C 1
ATOM 652 O O . LYS A 1 80 ? -10.883 11.757 -15.404 1.00 64.81 80 LYS A O 1
ATOM 657 N N . ARG A 1 81 ? -9.778 12.188 -13.502 1.00 68.44 81 ARG A N 1
ATOM 658 C CA . ARG A 1 81 ? -10.616 11.415 -12.605 1.00 68.44 81 ARG A CA 1
ATOM 659 C C . ARG A 1 81 ? -11.848 12.244 -12.292 1.00 68.44 81 ARG A C 1
ATOM 661 O O . ARG A 1 81 ? -11.731 13.399 -11.887 1.00 68.44 81 ARG A O 1
ATOM 668 N N . ASP A 1 82 ? -13.018 11.647 -12.459 1.00 78.12 82 ASP A N 1
ATOM 669 C CA . ASP A 1 82 ? -14.229 12.228 -11.903 1.00 78.12 82 ASP A CA 1
ATOM 670 C C . ASP A 1 82 ? -14.155 12.103 -10.379 1.00 78.12 82 ASP A C 1
ATOM 672 O O . ASP A 1 82 ? -14.312 11.018 -9.820 1.00 78.12 82 ASP A O 1
ATOM 676 N N . LEU A 1 83 ? -13.848 13.216 -9.711 1.00 76.19 83 LEU A N 1
ATOM 677 C CA . LEU A 1 83 ? -13.728 13.280 -8.255 1.00 76.19 83 LEU A CA 1
ATOM 678 C C . LEU A 1 83 ? -15.027 12.860 -7.555 1.00 76.19 83 LEU A C 1
ATOM 680 O O . LEU A 1 83 ? -14.962 12.395 -6.423 1.00 76.19 83 LEU A O 1
ATOM 684 N N . ALA A 1 84 ? -16.185 12.949 -8.222 1.00 80.50 84 ALA A N 1
ATOM 685 C CA . ALA A 1 84 ? -17.453 12.478 -7.668 1.00 80.50 84 ALA A CA 1
ATOM 686 C C . ALA A 1 84 ? -17.505 10.949 -7.498 1.00 80.50 84 ALA A C 1
ATOM 688 O O . ALA A 1 84 ? -18.302 10.449 -6.705 1.00 80.50 84 ALA A O 1
ATOM 689 N N . LEU A 1 85 ? -16.647 10.200 -8.200 1.00 81.69 85 LEU A N 1
ATOM 690 C C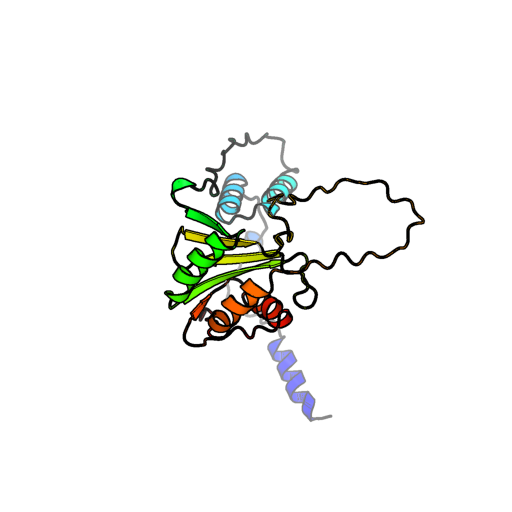A . LEU A 1 85 ? -16.540 8.743 -8.067 1.00 81.69 85 LEU A CA 1
ATOM 691 C C . LEU A 1 85 ? -15.699 8.309 -6.857 1.00 81.69 85 LEU A C 1
ATOM 693 O O . LEU A 1 85 ? -15.678 7.120 -6.534 1.00 81.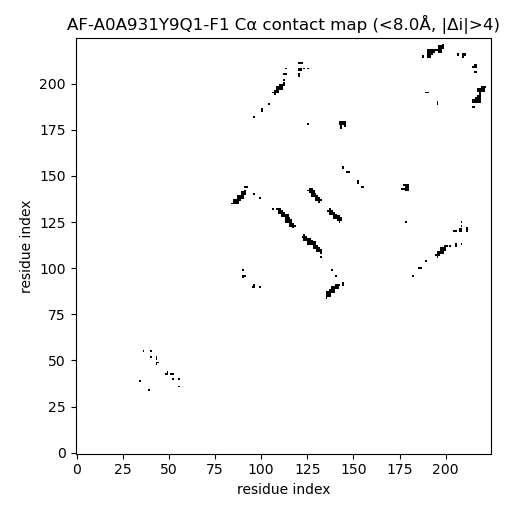69 85 LEU A O 1
ATOM 697 N N . PHE A 1 86 ? -15.001 9.242 -6.200 1.00 87.50 86 PHE A N 1
ATOM 698 C CA . PHE A 1 86 ? -14.057 8.943 -5.128 1.00 87.50 86 PHE A CA 1
ATOM 699 C C . PHE A 1 86 ? -14.479 9.597 -3.812 1.00 87.50 86 PHE A C 1
ATOM 701 O O . PHE A 1 86 ? -14.551 10.815 -3.681 1.00 87.50 86 PHE A O 1
ATOM 708 N N . ASN A 1 87 ? -14.707 8.768 -2.802 1.00 91.94 87 ASN A N 1
ATOM 709 C CA . ASN A 1 87 ? -15.001 9.162 -1.437 1.00 91.94 87 ASN A CA 1
ATOM 710 C C . ASN A 1 87 ? -13.800 8.852 -0.538 1.00 91.94 87 ASN A C 1
ATOM 712 O O . ASN A 1 87 ? -13.659 7.739 -0.021 1.00 91.94 87 ASN A O 1
ATOM 716 N N . TYR A 1 88 ? -12.921 9.838 -0.373 1.00 94.38 88 TYR A N 1
ATOM 717 C CA . TYR A 1 88 ? -11.717 9.718 0.445 1.00 94.38 88 TYR A CA 1
ATOM 718 C C . TYR A 1 88 ? -11.870 10.486 1.752 1.00 94.38 88 TYR A C 1
ATOM 720 O O . TYR A 1 88 ? -12.206 11.668 1.761 1.00 94.38 88 TYR A O 1
ATOM 728 N N . SER A 1 89 ? -11.625 9.801 2.864 1.00 94.38 89 SER A N 1
ATOM 729 C CA . SER A 1 89 ? -11.794 10.343 4.211 1.00 94.38 89 SER A CA 1
ATOM 730 C C . SER A 1 89 ? -10.456 10.443 4.938 1.00 94.38 89 SER A C 1
ATOM 732 O O . SER A 1 89 ? -9.735 9.456 5.071 1.00 94.38 89 SER A O 1
ATOM 734 N N . LEU A 1 90 ? -10.145 11.632 5.454 1.00 94.81 90 LEU A N 1
ATOM 735 C CA . LEU A 1 90 ? -9.000 11.859 6.334 1.00 94.81 90 LEU A CA 1
ATOM 736 C C . LEU A 1 90 ? -9.385 11.559 7.789 1.00 94.81 90 LEU A C 1
ATOM 738 O O . LEU A 1 90 ? -10.347 12.130 8.304 1.00 94.81 90 LEU A O 1
ATOM 742 N N . VAL A 1 91 ? -8.609 10.699 8.446 1.00 94.06 91 VAL A N 1
ATOM 743 C CA . VAL A 1 91 ? -8.708 10.358 9.868 1.00 94.06 91 VAL A CA 1
ATOM 744 C C . VAL A 1 91 ? -7.545 11.022 10.608 1.00 94.06 91 VAL A C 1
ATOM 746 O O . VAL A 1 91 ? -6.410 10.549 10.570 1.00 94.06 91 VAL A O 1
ATOM 749 N N . ASP A 1 92 ? -7.841 12.143 11.258 1.00 91.06 92 ASP A N 1
ATOM 750 C CA . ASP A 1 92 ? -6.886 13.033 11.932 1.00 91.06 92 ASP A CA 1
ATOM 751 C C . ASP A 1 92 ? -7.319 13.418 13.361 1.00 91.06 92 ASP A C 1
ATOM 753 O O . ASP A 1 92 ? -6.658 14.222 14.009 1.00 91.06 92 ASP A O 1
ATOM 757 N N . ASP A 1 93 ? -8.398 12.825 13.882 1.00 88.81 93 ASP A N 1
ATOM 758 C CA . ASP A 1 93 ? -8.849 13.001 15.263 1.00 88.81 93 ASP A CA 1
ATOM 759 C C . ASP A 1 93 ? -9.441 11.708 15.854 1.00 88.81 93 ASP A C 1
ATOM 761 O O . ASP A 1 93 ? -9.792 10.766 15.135 1.00 88.81 93 ASP A O 1
ATOM 765 N N . ASP A 1 94 ? -9.561 11.657 17.185 1.00 89.25 94 ASP A N 1
ATOM 766 C CA . ASP A 1 94 ? -10.007 10.458 17.908 1.00 89.25 94 ASP A CA 1
ATOM 767 C C . ASP A 1 94 ? -11.455 10.055 17.595 1.00 89.25 94 ASP A C 1
ATOM 769 O O . ASP A 1 94 ? -11.798 8.867 17.650 1.00 89.25 94 ASP A O 1
ATOM 773 N N . LYS A 1 95 ? -12.324 11.015 17.250 1.00 92.38 95 LYS A N 1
ATOM 774 C CA . LYS A 1 95 ? -13.725 10.729 16.908 1.00 92.38 95 LYS A CA 1
ATOM 775 C C . LYS A 1 95 ? -13.786 10.018 15.563 1.00 92.38 95 LYS A C 1
ATOM 777 O O . LYS A 1 95 ? -14.362 8.933 15.475 1.00 92.38 95 LYS A O 1
ATOM 782 N N . LYS A 1 96 ? -13.114 10.569 14.551 1.00 94.00 96 LYS A N 1
ATOM 783 C CA . LYS A 1 96 ? -12.990 9.958 13.223 1.00 94.00 96 LYS A CA 1
ATOM 784 C C . LYS A 1 96 ? -12.303 8.604 13.300 1.00 94.00 96 LYS A C 1
ATOM 786 O O . LYS A 1 96 ? -12.753 7.665 12.649 1.00 94.00 96 LYS A O 1
ATOM 791 N N . PHE A 1 97 ? -11.268 8.465 14.129 1.00 94.81 97 PHE A N 1
ATOM 792 C CA . PHE A 1 97 ? -10.598 7.181 14.326 1.00 94.81 97 PHE A CA 1
ATOM 793 C C . PHE A 1 97 ? -11.540 6.138 14.934 1.00 94.81 97 PHE A C 1
ATOM 795 O O . PHE A 1 97 ? -11.572 4.991 14.488 1.00 94.81 97 PHE A O 1
ATOM 802 N N . THR A 1 98 ? -12.364 6.531 15.907 1.00 94.94 98 THR A N 1
ATOM 803 C CA . THR A 1 98 ? -13.362 5.644 16.525 1.00 94.94 98 THR A CA 1
ATOM 804 C C . THR A 1 98 ? -14.427 5.184 15.523 1.00 94.94 98 THR A C 1
ATOM 806 O O . THR A 1 98 ? -14.829 4.017 15.523 1.00 94.94 98 THR A O 1
ATOM 809 N N . GLU A 1 99 ? -14.870 6.064 14.626 1.00 96.19 99 GLU A N 1
ATOM 810 C CA . GLU A 1 99 ? -15.792 5.696 13.546 1.00 96.19 99 GLU A CA 1
ATOM 811 C C . GLU A 1 99 ? -15.128 4.779 12.514 1.00 96.19 99 GLU A C 1
ATOM 813 O O . GLU A 1 99 ? -15.699 3.759 12.115 1.00 96.19 99 GLU A O 1
ATOM 818 N N . PHE A 1 100 ? -13.902 5.111 12.118 1.00 96.94 100 PHE A N 1
ATOM 819 C CA . PHE A 1 100 ? -13.108 4.335 11.177 1.00 96.94 100 PHE A CA 1
ATOM 820 C C . PHE A 1 100 ? -12.846 2.918 11.692 1.00 96.94 100 PHE A C 1
ATOM 822 O O . PHE A 1 100 ? -13.140 1.948 10.995 1.00 96.94 100 PHE A O 1
ATOM 829 N N . ILE A 1 101 ? -12.366 2.768 12.930 1.00 96.44 101 ILE A N 1
ATOM 830 C CA . ILE A 1 101 ? -12.012 1.456 13.483 1.00 96.44 101 ILE A CA 1
ATOM 831 C C . ILE A 1 101 ? -13.244 0.552 13.606 1.00 96.44 101 ILE A C 1
ATOM 833 O O . ILE A 1 101 ? -13.143 -0.661 13.421 1.00 96.44 101 ILE A O 1
ATOM 837 N N . LYS A 1 102 ? -14.428 1.126 13.863 1.00 96.69 102 LYS A N 1
ATOM 838 C CA . LYS A 1 102 ? -15.699 0.389 13.862 1.00 96.69 102 LYS A CA 1
ATOM 839 C C . LYS A 1 102 ? -16.018 -0.166 12.473 1.00 96.69 102 LYS A C 1
ATOM 841 O O . LYS A 1 102 ? -16.432 -1.319 12.372 1.00 96.69 102 LYS A O 1
ATOM 846 N N . LYS A 1 103 ? -15.807 0.626 11.416 1.00 96.94 103 LYS A N 1
ATOM 847 C CA . LYS A 1 103 ? -15.981 0.182 10.024 1.00 96.94 103 LYS A CA 1
ATOM 848 C C . LYS A 1 103 ? -14.947 -0.873 9.636 1.00 96.94 103 LYS A C 1
ATOM 850 O O . LYS A 1 103 ? -15.332 -1.895 9.075 1.00 96.94 103 LYS A O 1
ATOM 855 N N . LEU A 1 104 ? -13.674 -0.663 9.979 1.00 97.19 104 LEU A N 1
ATOM 856 C CA . LEU A 1 104 ? -12.580 -1.581 9.651 1.00 97.19 104 LEU A CA 1
ATOM 857 C C . LEU A 1 104 ? -12.786 -2.963 10.287 1.00 97.19 104 LEU A C 1
ATOM 859 O O . LEU A 1 104 ? -12.636 -3.977 9.615 1.00 97.19 104 LEU A O 1
ATOM 863 N N . LYS A 1 105 ? -13.217 -3.018 11.555 1.00 95.81 105 LYS A N 1
ATOM 864 C CA . LYS A 1 105 ? -13.499 -4.280 12.267 1.00 95.81 105 LYS A CA 1
ATOM 865 C C . LYS A 1 105 ? -14.609 -5.127 11.639 1.00 95.81 105 LYS A C 1
ATOM 867 O O . LYS A 1 105 ? -14.671 -6.321 11.908 1.00 95.81 105 LYS A O 1
ATOM 872 N N . ALA A 1 106 ? -15.497 -4.528 10.848 1.00 96.31 106 ALA A N 1
ATOM 873 C CA . ALA A 1 106 ? -16.554 -5.259 10.153 1.00 96.31 106 ALA A CA 1
ATOM 874 C C . ALA A 1 106 ? -16.066 -5.930 8.856 1.00 96.31 106 ALA A C 1
ATOM 876 O O . ALA A 1 106 ? -16.785 -6.757 8.294 1.00 96.31 106 ALA A O 1
ATOM 877 N N . GLN A 1 107 ? -14.868 -5.584 8.374 1.00 96.94 107 GLN A N 1
ATOM 878 C CA . GLN A 1 107 ? -14.352 -6.081 7.103 1.00 96.94 107 GLN A CA 1
ATOM 879 C C . GLN A 1 107 ? -13.648 -7.426 7.275 1.00 96.94 107 GLN A C 1
ATOM 881 O O . GLN A 1 107 ? -12.891 -7.642 8.220 1.00 96.94 107 GLN A O 1
ATOM 886 N N . LYS A 1 108 ? -13.875 -8.331 6.320 1.00 96.56 108 LYS A N 1
ATOM 887 C CA . LYS A 1 108 ? -13.141 -9.604 6.210 1.00 96.56 108 LYS A CA 1
ATOM 888 C C . LYS A 1 108 ? -11.871 -9.467 5.375 1.00 96.56 108 LYS A C 1
ATOM 890 O O . LYS A 1 108 ? -10.988 -10.317 5.457 1.00 96.56 108 LYS A O 1
ATOM 895 N N . GLU A 1 109 ? -11.794 -8.413 4.572 1.00 96.62 109 GLU A N 1
ATOM 896 C CA . GLU A 1 109 ? -10.654 -8.116 3.726 1.00 96.62 109 GLU A CA 1
ATOM 897 C C . GLU A 1 109 ? -10.527 -6.619 3.457 1.00 96.62 109 GLU A C 1
ATOM 899 O O . GLU A 1 109 ? -11.528 -5.902 3.444 1.00 96.62 109 GLU A O 1
ATOM 904 N N . PHE A 1 110 ? -9.296 -6.146 3.275 1.00 97.19 110 PHE A N 1
ATOM 905 C CA . PHE A 1 110 ? -9.008 -4.764 2.901 1.00 97.19 110 PHE A CA 1
ATOM 906 C C . PHE A 1 110 ? -7.635 -4.636 2.232 1.00 97.19 110 PHE A C 1
ATOM 908 O O . PHE A 1 110 ? -6.771 -5.505 2.339 1.00 97.19 110 PHE A O 1
ATOM 915 N N . THR A 1 111 ? -7.432 -3.513 1.562 1.00 96.94 111 THR A N 1
ATOM 916 C CA . THR A 1 111 ? -6.162 -3.063 0.989 1.00 96.94 111 THR A CA 1
ATOM 917 C C . THR A 1 111 ? -5.563 -2.017 1.914 1.00 96.94 111 THR A C 1
ATOM 919 O O . THR A 1 111 ? -6.324 -1.206 2.451 1.00 96.94 111 THR A O 1
ATOM 922 N N . PHE A 1 112 ? -4.245 -2.009 2.098 1.00 97.19 112 PHE A N 1
ATOM 923 C CA . PHE A 1 112 ? -3.565 -0.936 2.823 1.00 97.19 112 PHE A CA 1
ATOM 924 C C . PHE 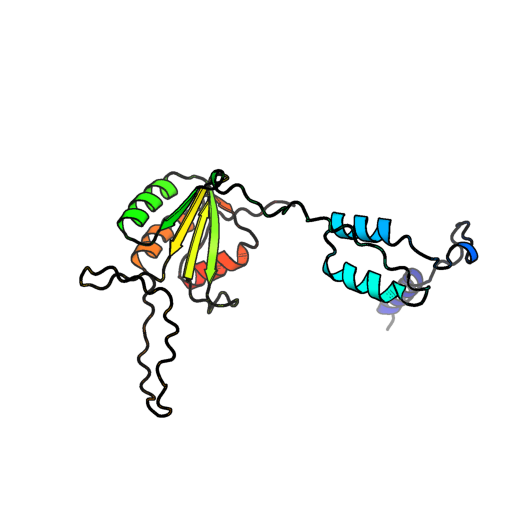A 1 112 ? -2.234 -0.560 2.174 1.00 97.19 112 PHE A C 1
ATOM 926 O O . PHE A 1 112 ? -1.667 -1.360 1.431 1.00 97.19 112 PHE A O 1
ATOM 933 N N . ASP A 1 113 ? -1.776 0.653 2.468 1.00 96.00 113 ASP A N 1
ATOM 934 C CA . ASP A 1 113 ? -0.516 1.220 1.982 1.00 96.00 113 ASP A CA 1
ATOM 935 C C . ASP A 1 113 ? 0.067 2.148 3.054 1.00 96.00 113 ASP A C 1
ATOM 937 O O . ASP A 1 113 ? -0.689 2.826 3.765 1.00 96.00 113 ASP A O 1
ATOM 941 N N . THR A 1 114 ? 1.387 2.148 3.213 1.00 94.00 114 THR A N 1
ATOM 942 C CA . THR A 1 114 ? 2.098 2.941 4.224 1.00 94.00 114 THR A CA 1
ATOM 943 C C . THR A 1 114 ? 2.796 4.139 3.596 1.00 94.00 114 THR A C 1
ATOM 945 O O . THR A 1 114 ? 3.543 4.017 2.634 1.00 94.00 114 THR A O 1
ATOM 948 N N . GLU A 1 115 ? 2.603 5.311 4.196 1.00 93.06 115 GLU A N 1
ATOM 949 C CA . GLU A 1 115 ? 3.316 6.528 3.811 1.00 93.06 115 GLU A CA 1
ATOM 950 C C . GLU A 1 115 ? 4.459 6.762 4.791 1.00 93.06 115 GLU A C 1
ATOM 952 O O . GLU A 1 115 ? 4.245 6.861 6.006 1.00 93.06 115 GLU A O 1
ATOM 957 N N . THR A 1 116 ? 5.681 6.858 4.275 1.00 89.00 116 THR A N 1
ATOM 958 C CA . THR A 1 116 ? 6.894 6.974 5.085 1.00 89.00 116 THR A CA 1
ATOM 959 C C . THR A 1 116 ? 7.766 8.141 4.641 1.00 89.00 116 THR A C 1
ATOM 961 O O . THR A 1 116 ? 7.744 8.567 3.489 1.00 89.00 116 THR A O 1
ATOM 964 N N . ALA A 1 117 ? 8.582 8.668 5.556 1.00 83.81 117 ALA A N 1
ATOM 965 C CA . ALA A 1 117 ? 9.513 9.751 5.226 1.00 83.81 117 ALA A CA 1
ATOM 966 C C . ALA A 1 117 ? 10.670 9.306 4.306 1.00 83.81 117 ALA A C 1
ATOM 968 O O . ALA A 1 117 ? 11.263 10.136 3.620 1.00 83.81 117 ALA A O 1
ATOM 969 N N . ASN A 1 118 ? 11.009 8.008 4.310 1.00 78.62 118 ASN A N 1
ATOM 970 C CA . ASN A 1 118 ? 12.213 7.454 3.688 1.00 78.62 118 ASN A CA 1
ATOM 971 C C . ASN A 1 118 ? 11.935 6.090 3.025 1.00 78.62 118 ASN A C 1
ATOM 973 O O . ASN A 1 118 ? 11.107 5.317 3.500 1.00 78.62 118 ASN A O 1
ATOM 977 N N . PHE A 1 119 ? 12.745 5.722 2.026 1.00 79.56 119 PHE A N 1
ATOM 978 C CA . PHE A 1 119 ? 12.671 4.424 1.329 1.00 79.56 119 PHE A CA 1
ATOM 979 C C . PHE A 1 119 ? 13.294 3.232 2.085 1.00 79.56 119 PHE A C 1
ATOM 981 O O . PHE A 1 119 ? 13.309 2.121 1.562 1.00 79.56 119 PHE A O 1
ATOM 988 N N . ASN A 1 120 ? 13.857 3.435 3.282 1.00 80.00 120 ASN A N 1
ATOM 989 C CA . ASN A 1 120 ? 14.397 2.340 4.094 1.00 80.00 120 ASN A CA 1
ATOM 990 C C . ASN A 1 120 ? 13.341 1.889 5.115 1.00 80.00 120 ASN A C 1
ATOM 992 O O . ASN A 1 120 ? 13.109 2.633 6.065 1.00 80.00 120 ASN A O 1
ATOM 996 N N . PRO A 1 121 ? 12.759 0.684 4.991 1.00 73.81 121 PRO A N 1
ATOM 997 C CA . PRO A 1 121 ? 11.634 0.256 5.821 1.00 73.81 121 PRO A CA 1
ATOM 998 C C . PRO A 1 121 ? 11.987 0.071 7.305 1.00 73.81 121 PRO A C 1
ATOM 1000 O O . PRO A 1 121 ? 11.119 0.209 8.158 1.00 73.81 121 PRO A O 1
ATOM 1003 N N . LEU A 1 122 ? 13.257 -0.185 7.647 1.00 76.12 122 LEU A N 1
ATOM 1004 C CA . LEU A 1 122 ? 13.693 -0.361 9.042 1.00 76.12 122 LEU A CA 1
ATOM 1005 C C . LEU A 1 122 ? 13.932 0.966 9.776 1.00 76.12 122 LEU A C 1
ATOM 1007 O O . LEU A 1 122 ? 13.944 0.997 11.004 1.00 76.12 122 LEU A O 1
ATOM 1011 N N . ALA A 1 123 ? 14.172 2.045 9.028 1.00 71.44 123 ALA A N 1
ATOM 1012 C CA . ALA A 1 123 ? 14.447 3.386 9.552 1.00 71.44 123 ALA A CA 1
ATOM 1013 C C . ALA A 1 123 ? 13.381 4.414 9.130 1.00 71.44 123 ALA A C 1
ATOM 1015 O O . ALA A 1 123 ? 13.555 5.615 9.343 1.00 71.44 123 ALA A O 1
ATOM 1016 N N . ALA A 1 124 ? 12.320 3.954 8.470 1.00 71.38 124 ALA A N 1
ATOM 1017 C CA . ALA A 1 124 ? 11.238 4.776 7.968 1.00 71.38 124 ALA A CA 1
ATOM 1018 C C . ALA A 1 124 ? 10.371 5.265 9.130 1.00 71.38 124 ALA A C 1
ATOM 1020 O O . ALA A 1 124 ? 9.799 4.474 9.875 1.00 71.38 124 ALA A O 1
ATOM 1021 N N . GLU A 1 125 ? 10.245 6.582 9.260 1.00 83.00 125 GLU A N 1
ATOM 1022 C CA . GLU A 1 125 ? 9.223 7.174 10.115 1.00 83.00 125 GLU A CA 1
ATOM 1023 C C . GLU A 1 125 ? 7.865 7.053 9.416 1.00 83.00 125 GLU A C 1
ATOM 1025 O O . GLU A 1 125 ? 7.716 7.503 8.275 1.00 83.00 125 GLU A O 1
ATOM 1030 N N . LEU A 1 126 ? 6.894 6.432 10.093 1.00 87.12 126 LEU A N 1
ATOM 1031 C CA . LEU A 1 126 ? 5.530 6.299 9.590 1.00 87.12 126 LEU A CA 1
ATOM 1032 C C . LEU A 1 126 ? 4.817 7.656 9.651 1.00 87.12 126 LEU A C 1
ATOM 1034 O O . LEU A 1 126 ? 4.636 8.227 10.727 1.00 87.12 126 LEU A O 1
ATOM 1038 N N . LEU A 1 127 ? 4.371 8.141 8.495 1.00 89.69 127 LEU A N 1
ATOM 1039 C CA . LEU A 1 127 ? 3.575 9.361 8.356 1.00 89.69 127 LEU A CA 1
ATOM 1040 C C . LEU A 1 127 ? 2.078 9.043 8.421 1.00 89.69 127 LEU A C 1
ATOM 1042 O O . LEU A 1 127 ? 1.307 9.743 9.085 1.00 89.69 127 LEU A O 1
ATOM 1046 N N . GLY A 1 128 ? 1.669 7.967 7.748 1.00 92.25 128 GLY A N 1
ATOM 1047 C CA . GLY A 1 128 ? 0.270 7.600 7.603 1.00 92.25 128 GLY A CA 1
ATOM 1048 C C . GLY A 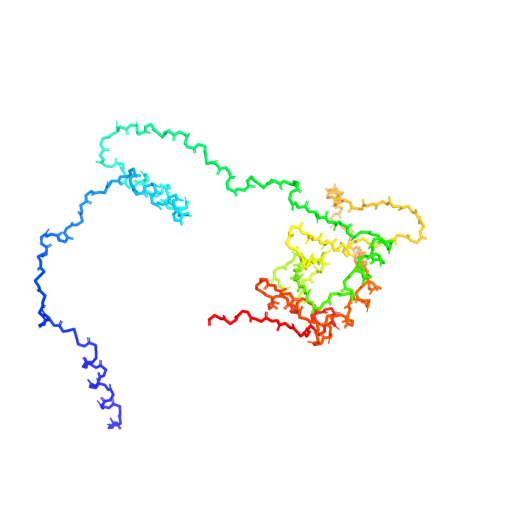1 128 ? 0.056 6.190 7.075 1.00 92.25 128 GLY A C 1
ATOM 1049 O O . GLY A 1 128 ? 0.982 5.542 6.595 1.00 92.25 128 GLY A O 1
ATOM 1050 N N . ILE A 1 129 ? -1.185 5.718 7.171 1.00 95.50 129 ILE A N 1
ATOM 1051 C CA . ILE A 1 129 ? -1.614 4.455 6.557 1.00 95.50 129 ILE A CA 1
ATOM 1052 C C . ILE A 1 129 ? -2.927 4.704 5.823 1.00 95.50 129 ILE A C 1
ATOM 1054 O O . ILE A 1 129 ? -3.874 5.241 6.409 1.00 95.50 129 ILE A O 1
ATOM 1058 N N . SER A 1 130 ? -2.994 4.308 4.555 1.00 97.44 130 SER A N 1
ATOM 1059 C CA . SER A 1 130 ? -4.225 4.331 3.771 1.00 97.44 130 SER A CA 1
ATOM 1060 C C . SER A 1 130 ? -4.912 2.963 3.773 1.00 97.44 130 SER A C 1
ATOM 1062 O O . SER A 1 130 ? -4.259 1.929 3.892 1.00 97.44 130 SER A O 1
ATOM 1064 N N . PHE A 1 131 ? -6.241 2.955 3.677 1.00 97.88 131 PHE A N 1
ATOM 1065 C CA . PHE A 1 131 ? -7.075 1.756 3.675 1.00 97.88 131 PHE A CA 1
ATOM 1066 C C . PHE A 1 131 ? -8.169 1.857 2.618 1.00 97.88 131 PHE A C 1
ATOM 1068 O O . PHE A 1 131 ? -8.787 2.911 2.459 1.00 97.88 131 PHE A O 1
ATOM 1075 N N . SER A 1 132 ? -8.487 0.741 1.966 1.00 97.06 132 SER A N 1
ATOM 1076 C CA . SER A 1 132 ? -9.665 0.620 1.102 1.00 97.06 132 SER A CA 1
ATOM 1077 C C . SER A 1 132 ? -10.197 -0.810 1.089 1.00 97.06 132 SER A C 1
ATOM 1079 O O . SER A 1 132 ? -9.442 -1.762 0.923 1.00 97.06 132 SER A O 1
ATOM 1081 N N . TRP A 1 133 ? -11.509 -0.969 1.238 1.00 96.06 133 TRP A N 1
ATOM 1082 C CA . TRP A 1 133 ? -12.219 -2.254 1.123 1.00 96.06 133 TRP A CA 1
ATOM 1083 C C . TRP A 1 133 ? -13.349 -2.204 0.084 1.00 96.06 133 TRP A C 1
ATOM 1085 O O . TRP A 1 133 ? -14.117 -3.152 -0.057 1.00 96.06 133 TRP A O 1
ATOM 1095 N N . LYS A 1 134 ? -13.485 -1.084 -0.636 1.00 94.19 134 LYS A N 1
ATOM 1096 C CA . LYS A 1 134 ? -14.501 -0.872 -1.669 1.00 94.19 134 LYS A CA 1
ATOM 1097 C C . LYS A 1 134 ? -13.965 0.095 -2.719 1.00 94.19 134 LYS A C 1
ATOM 1099 O O . LYS A 1 134 ? -13.409 1.136 -2.381 1.00 94.19 134 LYS A O 1
ATOM 1104 N N . THR A 1 135 ? -14.171 -0.224 -3.995 1.00 92.25 135 THR A N 1
ATOM 1105 C CA . THR A 1 135 ? -13.795 0.651 -5.112 1.00 92.25 135 THR A CA 1
ATOM 1106 C C . THR A 1 135 ? -14.380 2.051 -4.935 1.00 92.25 135 THR A C 1
ATOM 1108 O O . THR A 1 135 ? -15.572 2.201 -4.663 1.00 92.25 135 THR A O 1
ATOM 1111 N N . GLY A 1 136 ? -13.531 3.067 -5.094 1.00 91.00 136 GLY A N 1
ATOM 1112 C CA . GLY A 1 136 ? -13.919 4.467 -4.938 1.00 91.00 136 GLY A CA 1
ATOM 1113 C C . GLY A 1 136 ? -14.023 4.937 -3.486 1.00 91.00 136 GLY A C 1
ATOM 1114 O O . GLY A 1 136 ? -14.315 6.103 -3.273 1.00 91.00 136 GLY A O 1
ATOM 1115 N N . GLU A 1 137 ? -13.767 4.097 -2.479 1.00 94.81 137 GLU A N 1
ATOM 1116 C CA . GLU A 1 137 ? -13.787 4.492 -1.065 1.00 94.81 137 GLU A CA 1
ATOM 1117 C C . GLU A 1 137 ? -12.423 4.239 -0.418 1.00 94.81 137 GLU A C 1
ATOM 1119 O O . GLU A 1 137 ? -11.885 3.133 -0.51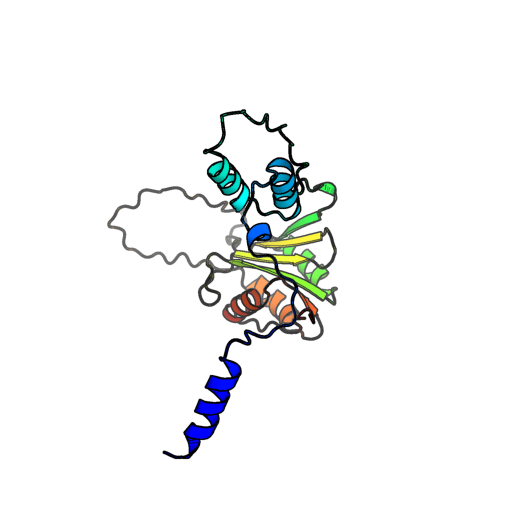0 1.00 94.81 137 GLU A O 1
ATOM 1124 N N . ALA A 1 138 ? -11.862 5.248 0.249 1.00 96.38 138 ALA A N 1
ATOM 1125 C CA . ALA A 1 138 ? -10.599 5.101 0.965 1.00 96.38 138 ALA A CA 1
ATOM 1126 C C . ALA A 1 138 ? -10.537 5.960 2.230 1.00 96.38 138 ALA A C 1
ATOM 1128 O O . ALA A 1 138 ? -11.190 6.999 2.344 1.00 96.38 138 ALA A O 1
ATOM 1129 N N . TYR A 1 139 ? -9.713 5.525 3.174 1.00 97.62 139 TYR A N 1
ATOM 1130 C CA . TYR A 1 139 ? -9.469 6.204 4.439 1.00 97.62 139 TYR A CA 1
ATOM 1131 C C . TYR A 1 139 ? -7.969 6.386 4.614 1.00 97.62 139 TYR A C 1
ATOM 1133 O O . TYR A 1 139 ? -7.228 5.421 4.472 1.00 97.62 139 TYR A O 1
ATOM 1141 N N . TYR A 1 140 ? -7.521 7.592 4.944 1.00 97.00 140 TYR A N 1
ATOM 1142 C CA . TYR A 1 140 ? -6.123 7.865 5.268 1.00 97.00 140 TYR A CA 1
ATOM 1143 C C . TYR A 1 140 ? -6.003 8.265 6.732 1.00 97.00 140 TYR A C 1
ATOM 1145 O O . TYR A 1 140 ? -6.610 9.249 7.156 1.00 97.00 140 TYR A O 1
ATOM 1153 N N . ILE A 1 141 ? -5.235 7.500 7.503 1.00 94.75 141 ILE A N 1
ATOM 1154 C CA . ILE A 1 141 ? -4.936 7.794 8.904 1.00 94.75 141 ILE A CA 1
ATOM 1155 C C . ILE A 1 141 ? -3.642 8.590 8.963 1.00 94.75 141 ILE A C 1
ATOM 1157 O O . ILE A 1 141 ? -2.598 8.096 8.542 1.00 94.75 141 ILE A O 1
ATOM 1161 N N . ASN A 1 142 ? -3.705 9.798 9.519 1.00 91.88 142 ASN A N 1
ATOM 1162 C CA . ASN A 1 142 ? -2.530 10.634 9.735 1.00 91.88 142 ASN A CA 1
ATOM 1163 C C . ASN A 1 142 ? -1.976 10.417 11.150 1.00 91.88 142 ASN A C 1
ATOM 1165 O O . ASN A 1 142 ? -2.589 10.830 12.134 1.00 91.88 142 ASN A O 1
ATOM 1169 N N . PHE A 1 143 ? -0.800 9.795 11.253 1.00 84.00 143 PHE A N 1
ATOM 1170 C CA . PHE A 1 143 ? -0.165 9.475 12.535 1.00 84.00 143 PHE A CA 1
ATOM 1171 C C . PHE A 1 143 ? 0.666 10.620 13.123 1.00 84.00 143 PHE A C 1
ATOM 1173 O O . PHE A 1 143 ? 1.047 10.552 14.294 1.00 84.00 143 PHE A O 1
ATOM 1180 N N . GLN A 1 144 ? 0.915 11.687 12.357 1.00 74.44 144 GLN A N 1
ATOM 1181 C CA . GLN A 1 144 ? 1.681 12.851 12.815 1.00 74.44 144 GLN A CA 1
ATOM 1182 C C . GLN A 1 144 ? 0.854 13.848 13.643 1.00 74.44 144 GLN A C 1
ATOM 1184 O O . GLN A 1 144 ? 1.389 14.840 14.146 1.00 74.44 144 GLN A O 1
ATOM 1189 N N . PHE A 1 145 ? -0.446 13.606 13.817 1.00 58.75 145 PHE A N 1
ATOM 1190 C CA . PHE A 1 145 ? -1.303 14.441 14.649 1.00 58.75 145 PHE A CA 1
ATOM 1191 C C . PHE A 1 145 ? -1.341 13.917 16.093 1.00 58.75 145 PHE A C 1
ATOM 1193 O O . PHE A 1 145 ? -2.204 13.125 16.465 1.00 58.75 145 PHE A O 1
ATOM 1200 N N . SER A 1 146 ? -0.407 14.365 16.940 1.00 48.97 146 SER A N 1
ATOM 1201 C CA . SER A 1 146 ? -0.551 14.220 18.395 1.00 48.97 146 SER A CA 1
ATOM 1202 C C . SER A 1 146 ? -1.322 15.420 18.951 1.00 48.97 146 SER A C 1
ATOM 1204 O O . SER A 1 146 ? -0.868 16.565 18.832 1.00 48.97 146 SER A O 1
ATOM 1206 N N . THR A 1 147 ? -2.464 15.175 19.588 1.00 41.41 147 THR A N 1
ATOM 1207 C CA . THR A 1 147 ? -3.197 16.192 20.347 1.00 41.41 147 THR A CA 1
ATOM 1208 C C . THR A 1 147 ? -2.304 16.749 21.461 1.00 41.41 147 THR A C 1
ATOM 1210 O O . THR A 1 147 ? -1.657 16.018 22.211 1.00 41.41 147 THR A O 1
ATOM 1213 N N . ARG A 1 148 ? -2.229 18.080 21.580 1.00 39.72 148 ARG A N 1
ATOM 1214 C CA . ARG A 1 148 ? -1.643 18.702 22.776 1.00 39.72 148 ARG A CA 1
ATOM 1215 C C . ARG A 1 148 ? -2.606 18.487 23.954 1.00 39.72 148 ARG A C 1
ATOM 1217 O O . ARG A 1 148 ? -3.812 18.571 23.729 1.00 39.72 148 ARG A O 1
ATOM 1224 N N . PRO A 1 149 ? -2.120 18.338 25.204 1.00 39.22 149 PRO A N 1
ATOM 1225 C CA . PRO A 1 149 ? -2.969 18.111 26.384 1.00 39.22 149 PRO A CA 1
ATOM 1226 C C . PRO A 1 149 ? -4.049 19.181 26.637 1.00 39.22 149 PRO A C 1
ATOM 1228 O O . PRO A 1 149 ? -4.962 18.953 27.418 1.00 39.22 149 PRO A O 1
ATOM 1231 N N . ASN A 1 150 ? -3.974 20.338 25.967 1.00 36.97 150 ASN A N 1
ATOM 1232 C CA . ASN A 1 150 ? -4.847 21.485 26.200 1.00 36.97 150 ASN A CA 1
ATOM 1233 C C . ASN A 1 150 ? -5.642 21.878 24.942 1.00 36.97 150 ASN A C 1
ATOM 1235 O O . ASN A 1 150 ? -5.498 23.001 24.463 1.00 36.97 150 ASN A O 1
ATOM 1239 N N . GLY A 1 151 ? -6.441 20.959 24.388 1.00 37.66 151 GLY A N 1
ATOM 1240 C CA . GLY A 1 151 ? -7.692 21.236 23.649 1.00 37.66 151 GLY A CA 1
ATOM 1241 C C . GLY A 1 151 ? -7.696 22.191 22.443 1.00 37.66 151 GLY A C 1
ATOM 1242 O O . GLY A 1 151 ? -8.765 22.454 21.904 1.00 37.66 151 GLY A O 1
ATOM 1243 N N . HIS A 1 152 ? -6.557 22.714 21.995 1.00 37.06 152 HIS A N 1
ATOM 1244 C CA . HIS A 1 152 ? -6.477 23.625 20.857 1.00 37.06 152 HIS A CA 1
ATOM 1245 C C . HIS A 1 152 ? -5.934 22.866 19.649 1.00 37.06 152 HIS A C 1
ATOM 1247 O O . HIS A 1 152 ? -4.731 22.610 19.542 1.00 37.06 152 HIS A O 1
ATOM 1253 N N . SER A 1 153 ? -6.845 22.497 18.747 1.00 41.66 153 SER A N 1
ATOM 1254 C CA . SER A 1 153 ? -6.545 21.938 17.431 1.00 41.66 153 SER A CA 1
ATOM 1255 C C . SER A 1 153 ? -5.773 22.963 16.604 1.00 41.66 153 SER A C 1
ATOM 1257 O O . SER A 1 153 ? -6.344 23.828 15.949 1.00 41.66 153 SER A O 1
ATOM 1259 N N . SER A 1 154 ? -4.449 22.890 16.643 1.00 38.00 154 SER A N 1
ATOM 1260 C CA . SER A 1 154 ? -3.597 23.540 15.654 1.00 38.00 154 SER A CA 1
ATOM 1261 C C . SER A 1 154 ? -2.897 22.442 14.881 1.00 38.00 154 SER A C 1
ATOM 1263 O O . SER A 1 154 ? -1.867 21.925 15.315 1.00 38.00 154 SER A O 1
ATOM 1265 N N . GLY A 1 155 ? -3.497 22.060 13.753 1.00 38.41 155 GLY A N 1
ATOM 1266 C CA . GLY A 1 155 ? -2.829 21.239 12.758 1.00 38.41 155 GLY A CA 1
ATOM 1267 C C . GLY A 1 155 ? -1.505 21.900 12.404 1.00 38.41 155 GLY A C 1
ATOM 1268 O O . GLY A 1 155 ? -1.475 23.007 11.867 1.00 38.41 155 GLY A O 1
ATOM 1269 N N . ARG A 1 156 ? -0.395 21.241 12.739 1.00 36.81 156 ARG A N 1
ATOM 1270 C CA . ARG A 1 156 ? 0.892 21.552 12.127 1.00 36.81 156 ARG A CA 1
ATOM 1271 C C . ARG A 1 156 ? 0.812 21.058 10.684 1.00 36.81 156 ARG A C 1
ATOM 1273 O O . ARG A 1 156 ? 1.281 19.977 10.364 1.00 36.81 156 ARG A O 1
ATOM 1280 N N . ILE A 1 157 ? 0.207 21.863 9.812 1.00 34.69 157 ILE A N 1
ATOM 1281 C CA . ILE A 1 157 ? 0.654 21.910 8.420 1.00 34.69 157 ILE A CA 1
ATOM 1282 C C . ILE A 1 157 ? 2.135 22.271 8.517 1.00 34.69 157 ILE A C 1
ATOM 1284 O O . ILE A 1 157 ? 2.479 23.186 9.268 1.00 34.69 157 ILE A O 1
ATOM 1288 N N . PHE A 1 158 ? 2.997 21.497 7.863 1.00 31.94 158 PHE A N 1
ATOM 1289 C CA . PHE A 1 158 ? 4.441 21.704 7.793 1.00 31.94 158 PHE A CA 1
ATOM 1290 C C . PHE A 1 158 ? 4.782 23.188 7.560 1.00 31.94 158 PHE A C 1
ATOM 1292 O O . PHE A 1 158 ? 4.904 23.649 6.430 1.00 31.94 158 PHE A O 1
ATOM 1299 N N . ASN A 1 159 ? 4.981 23.951 8.636 1.00 27.88 159 ASN A N 1
ATOM 1300 C CA . ASN A 1 159 ? 5.685 25.217 8.564 1.00 27.88 159 ASN A CA 1
ATOM 1301 C C . ASN A 1 159 ? 7.161 24.846 8.502 1.00 27.88 159 ASN A C 1
ATOM 1303 O O . ASN A 1 159 ? 7.838 24.768 9.528 1.00 27.88 159 ASN A O 1
ATOM 1307 N N . PHE A 1 160 ? 7.665 24.654 7.283 1.00 33.62 160 PHE A N 1
ATOM 1308 C CA . PHE A 1 160 ? 9.075 24.871 6.984 1.00 33.62 160 PHE A CA 1
ATOM 1309 C C . PHE A 1 160 ? 9.348 26.376 7.111 1.00 33.62 160 PHE A C 1
ATOM 1311 O O . PHE A 1 160 ? 9.587 27.095 6.146 1.00 33.62 160 PHE A O 1
ATOM 1318 N N . GLN A 1 161 ? 9.213 26.895 8.329 1.00 29.94 161 GLN A N 1
ATOM 1319 C CA . GLN A 1 161 ? 9.662 28.228 8.653 1.00 29.94 161 GLN A CA 1
ATOM 1320 C C . GLN A 1 161 ? 11.153 28.078 8.904 1.00 29.94 161 GLN A C 1
ATOM 1322 O O . GLN A 1 161 ? 11.555 27.569 9.950 1.00 29.94 161 GLN A O 1
ATOM 1327 N N . LEU A 1 162 ? 11.954 28.474 7.911 1.00 39.56 162 LEU A N 1
ATOM 1328 C CA . LEU A 1 162 ? 13.375 28.773 8.064 1.00 39.56 162 LEU A CA 1
ATOM 1329 C C . LEU A 1 162 ? 13.511 29.786 9.209 1.00 39.56 162 LEU A C 1
ATOM 1331 O O . LEU A 1 162 ? 13.478 30.997 9.009 1.00 39.56 162 LEU A O 1
ATOM 1335 N N . LYS A 1 163 ? 13.576 29.292 10.443 1.00 34.34 163 LYS A N 1
ATOM 1336 C CA . LYS A 1 163 ? 13.994 30.076 11.592 1.00 34.34 163 LYS A CA 1
ATOM 1337 C C . LYS A 1 163 ? 15.495 29.915 11.660 1.00 34.34 163 LYS A C 1
ATOM 1339 O O . LYS A 1 163 ? 15.969 28.835 11.991 1.00 34.34 163 LYS A O 1
ATOM 1344 N N . ASN A 1 164 ? 16.177 30.989 11.269 1.00 39.09 164 ASN A N 1
ATOM 1345 C CA . ASN A 1 164 ? 17.576 31.304 11.533 1.00 39.09 164 ASN A CA 1
ATOM 1346 C C . ASN A 1 164 ? 18.210 30.329 12.530 1.00 39.09 164 ASN A C 1
ATOM 1348 O O . ASN A 1 164 ? 18.014 30.445 13.741 1.00 39.09 164 ASN A O 1
ATOM 1352 N N . ALA A 1 165 ? 18.923 29.341 11.996 1.00 37.19 165 ALA A N 1
ATOM 1353 C CA . ALA A 1 165 ? 19.782 28.501 12.797 1.00 37.19 165 ALA A CA 1
ATOM 1354 C C . ALA A 1 165 ? 21.001 29.348 13.161 1.00 37.19 165 ALA A C 1
ATOM 1356 O O . ALA A 1 165 ? 21.903 29.534 12.345 1.00 37.19 165 ALA A O 1
ATOM 1357 N N . ASP A 1 166 ? 21.016 29.878 14.382 1.00 42.09 166 ASP A N 1
ATOM 1358 C CA . ASP A 1 166 ? 22.275 30.242 15.015 1.00 42.09 166 ASP A CA 1
ATOM 1359 C C . ASP A 1 166 ? 23.167 28.995 15.019 1.00 42.09 166 ASP A C 1
ATOM 1361 O O . ASP A 1 166 ? 22.831 27.969 15.619 1.00 42.09 166 ASP A O 1
ATOM 1365 N N . LEU A 1 167 ? 24.306 29.099 14.329 1.00 46.47 167 LEU A N 1
ATOM 1366 C CA . LEU A 1 167 ? 25.268 28.031 14.018 1.00 46.47 167 LEU A CA 1
ATOM 1367 C C . LEU A 1 167 ? 25.880 27.350 15.265 1.00 46.47 167 LEU A C 1
ATOM 1369 O O . LEU A 1 167 ? 26.641 26.396 15.141 1.00 46.47 167 LEU A O 1
ATOM 1373 N N . PHE A 1 168 ? 25.544 27.821 16.470 1.00 43.25 168 PHE A N 1
ATOM 1374 C CA . PHE A 1 168 ? 26.150 27.399 17.733 1.00 43.25 168 PHE A CA 1
ATOM 1375 C C . PHE A 1 168 ? 25.170 26.878 18.787 1.00 43.25 168 PHE A C 1
ATOM 1377 O O . PHE A 1 168 ? 25.610 26.497 19.871 1.00 43.25 168 PHE A O 1
ATOM 1384 N N . ASN A 1 169 ? 23.866 26.781 18.505 1.00 37.09 169 ASN A N 1
ATOM 1385 C CA . ASN A 1 169 ? 22.923 26.245 19.492 1.00 37.09 169 ASN A CA 1
ATOM 1386 C C . ASN A 1 169 ? 22.747 24.724 19.353 1.00 37.09 169 ASN A C 1
ATOM 1388 O O . ASN A 1 169 ? 21.686 24.208 19.006 1.00 37.09 169 ASN A O 1
ATOM 1392 N N . TYR A 1 170 ? 23.823 23.990 19.649 1.00 36.75 170 TYR A N 1
ATOM 139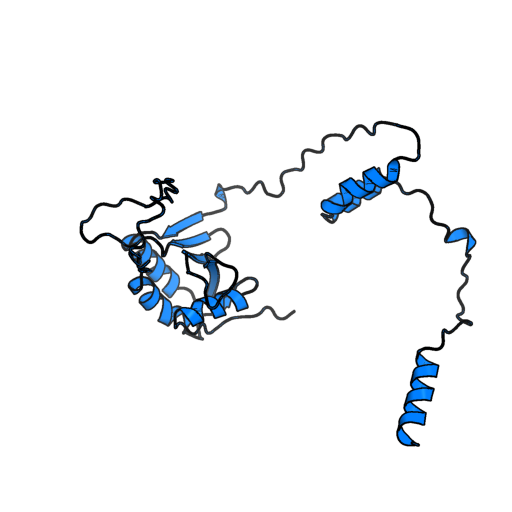3 C CA . TYR A 1 170 ? 23.848 22.527 19.736 1.00 36.75 170 TYR A CA 1
ATOM 1394 C C . TYR A 1 170 ? 23.218 22.044 21.055 1.00 36.75 170 TYR A C 1
ATOM 1396 O O . TYR A 1 170 ? 23.826 21.326 21.844 1.00 36.75 170 TYR A O 1
ATOM 1404 N N . GLN A 1 171 ? 21.966 22.424 21.311 1.00 36.12 171 GLN A N 1
ATOM 1405 C CA . GLN A 1 171 ? 21.105 21.679 22.223 1.00 36.12 171 GLN A CA 1
ATOM 1406 C C . GLN A 1 171 ? 20.096 20.913 21.378 1.00 36.12 171 GLN A C 1
ATOM 1408 O O . GLN A 1 171 ? 19.067 21.445 20.966 1.00 36.12 171 GLN A O 1
ATOM 1413 N N . LYS A 1 172 ? 20.413 19.637 21.122 1.00 38.88 172 LYS A N 1
ATOM 1414 C CA . LYS A 1 172 ? 19.469 18.617 20.650 1.00 38.88 172 LYS A CA 1
ATOM 1415 C C . LYS A 1 172 ? 18.261 18.586 21.598 1.00 38.88 172 LYS A C 1
ATOM 1417 O O . LYS A 1 172 ? 18.216 17.791 22.533 1.00 38.88 172 LYS A O 1
ATOM 1422 N N . LYS A 1 173 ? 17.249 19.417 21.348 1.00 34.16 173 LYS A N 1
ATOM 1423 C CA . LYS A 1 173 ? 15.883 19.073 21.731 1.00 34.16 173 LYS A CA 1
ATOM 1424 C C . LYS A 1 173 ? 15.450 17.995 20.756 1.00 34.16 173 LYS A C 1
ATOM 1426 O O . LYS A 1 173 ? 15.145 18.266 19.602 1.00 34.16 173 LYS A O 1
ATOM 1431 N N . LYS A 1 174 ? 15.548 16.756 21.227 1.00 35.75 174 LYS A N 1
ATOM 1432 C CA . LYS A 1 174 ? 14.936 15.575 20.632 1.00 35.75 174 LYS A CA 1
ATOM 1433 C C . LYS A 1 174 ? 13.429 15.856 20.635 1.00 35.75 174 LYS A C 1
ATOM 1435 O O . LYS A 1 174 ? 12.774 15.672 21.655 1.00 35.75 174 LYS A O 1
ATOM 1440 N N . ASP A 1 175 ? 12.928 16.465 19.564 1.00 39.81 175 ASP A N 1
ATOM 1441 C CA . ASP A 1 175 ? 11.494 16.623 19.326 1.00 39.81 175 ASP A CA 1
ATOM 1442 C C . ASP A 1 175 ? 11.005 15.189 19.075 1.00 39.81 175 ASP A C 1
ATOM 1444 O O . ASP A 1 175 ? 11.143 14.655 17.978 1.00 39.81 175 ASP A O 1
ATOM 1448 N N . GLU A 1 176 ? 10.637 14.481 20.146 1.00 43.25 176 GLU A N 1
ATOM 1449 C CA . GLU A 1 176 ? 10.098 13.128 20.061 1.00 43.25 176 GLU A CA 1
ATOM 1450 C C . GLU A 1 176 ? 8.785 13.234 19.287 1.00 43.25 176 GLU A C 1
ATOM 1452 O O . GLU A 1 176 ? 7.766 13.660 19.836 1.00 43.25 176 GLU A O 1
ATOM 1457 N N . SER A 1 177 ? 8.813 12.900 17.994 1.00 48.09 177 SER A N 1
ATOM 1458 C CA . SER A 1 177 ? 7.611 12.683 17.200 1.00 48.09 177 SER A CA 1
ATOM 1459 C C . SER A 1 177 ? 6.889 11.477 17.795 1.00 48.09 177 SER A C 1
ATOM 1461 O O . SER A 1 177 ? 7.144 10.315 17.487 1.00 48.09 177 SER A O 1
ATOM 1463 N N . ARG A 1 178 ? 6.023 11.748 18.773 1.00 58.97 178 ARG A N 1
ATOM 1464 C CA . ARG A 1 178 ? 5.186 10.729 19.399 1.00 58.97 178 ARG A CA 1
ATOM 1465 C C . ARG A 1 178 ? 4.077 10.411 18.408 1.00 58.97 178 ARG A C 1
ATOM 1467 O O . ARG A 1 178 ? 3.018 11.034 18.437 1.00 58.97 178 ARG A O 1
ATOM 1474 N N . ILE A 1 179 ? 4.360 9.468 17.514 1.00 70.81 179 ILE A N 1
ATOM 1475 C CA . ILE A 1 179 ? 3.349 8.747 16.738 1.00 70.81 179 ILE A CA 1
ATOM 1476 C C . ILE A 1 179 ? 2.207 8.372 17.691 1.00 70.81 179 ILE A C 1
ATOM 1478 O O . ILE A 1 179 ? 2.456 8.007 18.846 1.00 70.81 179 ILE A O 1
ATOM 1482 N N . ASN A 1 180 ? 0.956 8.487 17.239 1.00 77.88 180 ASN A N 1
ATOM 1483 C CA . ASN A 1 180 ? -0.199 8.141 18.067 1.00 77.88 180 ASN A CA 1
ATOM 1484 C C . ASN A 1 180 ? -0.239 6.623 18.347 1.00 77.88 180 ASN A C 1
ATOM 1486 O O . ASN A 1 180 ? -0.851 5.844 17.614 1.00 77.88 180 ASN A O 1
ATOM 1490 N N . GLN A 1 181 ? 0.442 6.209 19.420 1.00 82.56 181 GLN A N 1
ATOM 1491 C CA . GLN A 1 181 ? 0.594 4.807 19.808 1.00 82.56 181 GLN A CA 1
ATOM 1492 C C . GLN A 1 181 ? -0.750 4.157 20.147 1.00 82.56 181 GLN A C 1
ATOM 1494 O O . GLN A 1 181 ? -0.956 2.985 19.854 1.00 82.56 181 GLN A O 1
ATOM 1499 N N . GLU A 1 182 ? -1.699 4.922 20.687 1.00 87.56 182 GLU A N 1
ATOM 1500 C CA . GLU A 1 182 ? -3.013 4.399 21.062 1.00 87.56 182 GLU A CA 1
ATOM 1501 C C . GLU A 1 182 ? -3.804 3.908 19.837 1.00 87.56 182 GLU A C 1
ATOM 1503 O O . GLU A 1 182 ? -4.541 2.921 19.899 1.00 87.56 182 GLU A O 1
ATOM 1508 N N . TRP A 1 183 ? -3.639 4.582 18.696 1.00 91.56 183 TRP A N 1
ATOM 1509 C CA . TRP A 1 183 ? -4.242 4.168 17.431 1.00 91.56 183 TRP A CA 1
ATOM 1510 C C . TRP A 1 183 ? -3.551 2.930 16.855 1.00 91.56 183 TRP A C 1
ATOM 1512 O O . TRP A 1 183 ? -4.234 2.013 16.392 1.00 91.56 183 TRP A O 1
ATOM 1522 N N . LEU A 1 184 ? -2.218 2.863 16.938 1.00 90.56 184 LEU A N 1
ATOM 1523 C CA . LEU A 1 184 ? -1.451 1.678 16.536 1.00 90.56 184 LEU A CA 1
ATOM 1524 C C . LEU A 1 184 ? -1.849 0.446 17.355 1.00 90.56 184 LEU A C 1
ATOM 1526 O O . LEU A 1 184 ? -2.106 -0.614 16.785 1.00 90.56 184 LEU A O 1
ATOM 1530 N N . ASP A 1 185 ? -1.998 0.594 18.669 1.00 91.50 185 ASP A N 1
ATOM 1531 C CA . ASP A 1 185 ? -2.391 -0.496 19.566 1.00 91.50 185 ASP A CA 1
ATOM 1532 C C . ASP A 1 185 ? -3.792 -1.034 19.226 1.00 91.50 185 ASP A C 1
ATOM 1534 O O . ASP A 1 185 ? -4.039 -2.240 19.297 1.00 91.50 185 ASP A O 1
ATOM 1538 N N . LYS A 1 186 ? -4.709 -0.159 18.788 1.00 94.25 186 LYS A N 1
ATOM 1539 C CA . LYS A 1 186 ? -6.058 -0.543 18.330 1.00 94.25 186 LYS A CA 1
ATOM 1540 C C . LYS A 1 186 ? -6.054 -1.222 16.955 1.00 94.25 186 LYS A C 1
ATOM 1542 O O . LYS A 1 186 ? -6.928 -2.053 16.700 1.00 94.25 186 LYS A O 1
ATOM 1547 N N . LEU A 1 187 ? -5.102 -0.889 16.082 1.00 94.94 187 LEU A N 1
ATOM 1548 C CA . LEU A 1 187 ? -4.942 -1.496 14.754 1.00 94.94 187 LEU A CA 1
ATOM 1549 C C . LEU A 1 187 ? -4.213 -2.839 14.799 1.00 94.94 187 LEU A C 1
ATOM 1551 O O . LEU A 1 187 ? -4.545 -3.739 14.026 1.00 94.94 187 LEU A O 1
ATOM 1555 N N . LYS A 1 188 ? -3.263 -2.998 15.721 1.00 95.12 188 LYS A N 1
ATOM 1556 C CA . LYS A 1 188 ? -2.459 -4.210 15.898 1.00 95.12 188 LYS A CA 1
ATOM 1557 C C . LYS A 1 188 ? -3.268 -5.515 15.846 1.00 95.12 188 LYS A C 1
ATOM 1559 O O . LYS A 1 188 ? -2.947 -6.344 14.998 1.00 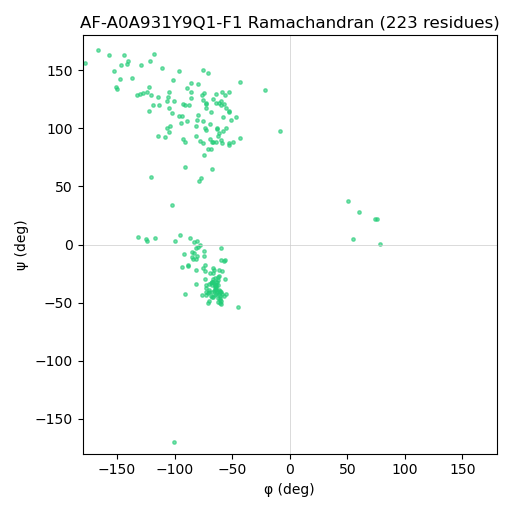95.12 188 LYS A O 1
ATOM 1564 N N . PRO A 1 189 ? -4.346 -5.718 16.631 1.00 96.38 189 PRO A N 1
ATOM 1565 C CA . PRO A 1 189 ? -5.102 -6.971 16.575 1.00 96.38 189 PRO A CA 1
ATOM 1566 C C . PRO A 1 189 ? -5.738 -7.250 15.204 1.00 96.38 189 PRO A C 1
ATOM 1568 O O . PRO A 1 189 ? -5.922 -8.408 14.855 1.00 96.38 189 PRO A O 1
ATOM 1571 N N . ILE A 1 190 ? -6.050 -6.221 14.409 1.00 96.69 190 ILE A N 1
ATOM 1572 C CA . ILE A 1 190 ? -6.639 -6.373 13.068 1.00 96.69 190 ILE A CA 1
ATOM 1573 C C . ILE A 1 190 ? -5.565 -6.817 12.066 1.00 96.69 190 ILE A C 1
ATOM 1575 O O . ILE A 1 190 ? -5.782 -7.725 11.258 1.00 96.69 190 ILE A O 1
ATOM 1579 N N . PHE A 1 191 ? -4.381 -6.204 12.128 1.00 96.44 191 PHE A N 1
ATOM 1580 C CA . PHE A 1 191 ? -3.255 -6.578 11.273 1.00 96.44 191 PHE A CA 1
ATOM 1581 C C . PHE A 1 191 ? -2.702 -7.967 11.605 1.00 96.44 191 PHE A C 1
ATOM 1583 O O . PHE A 1 191 ? -2.331 -8.700 10.688 1.00 96.44 191 PHE A O 1
ATOM 1590 N N . GLU A 1 192 ? -2.701 -8.359 12.880 1.00 97.19 192 GLU A N 1
ATOM 1591 C CA . GLU A 1 192 ? -2.200 -9.663 13.337 1.00 97.19 192 GLU A CA 1
ATOM 1592 C C . GLU A 1 192 ? -3.223 -10.811 13.206 1.00 97.19 192 GLU A C 1
ATOM 1594 O O . GLU A 1 192 ? -2.856 -11.973 13.403 1.00 97.19 192 GLU A O 1
ATOM 1599 N N . ASP A 1 193 ? -4.483 -10.524 12.849 1.00 97.00 193 ASP A N 1
ATOM 1600 C CA . ASP A 1 193 ? -5.514 -11.543 12.613 1.00 97.00 193 ASP A CA 1
ATOM 1601 C C . ASP A 1 193 ? -5.375 -12.177 11.220 1.00 97.00 193 ASP A C 1
ATOM 1603 O O . ASP A 1 193 ? -5.639 -11.552 10.195 1.00 97.00 193 ASP A O 1
ATOM 1607 N N . GLU A 1 194 ? -5.000 -13.451 11.172 1.00 96.50 194 GLU A N 1
ATOM 1608 C CA . GLU A 1 194 ? -4.840 -14.216 9.932 1.00 96.50 194 GLU A CA 1
ATOM 1609 C C . GLU A 1 194 ? -6.156 -14.438 9.166 1.00 96.50 194 GLU A C 1
ATOM 1611 O O . GLU A 1 194 ? -6.132 -14.653 7.955 1.00 96.50 194 GLU A O 1
ATOM 1616 N N . LYS A 1 195 ? -7.315 -14.346 9.834 1.00 96.56 195 LYS A N 1
ATOM 1617 C CA . LYS A 1 195 ? -8.633 -14.517 9.196 1.00 96.56 195 LYS A CA 1
ATOM 1618 C C . LYS A 1 195 ? -9.031 -13.325 8.336 1.00 96.56 195 LYS A C 1
ATOM 1620 O O . LYS A 1 195 ? -9.882 -13.474 7.459 1.00 96.56 195 LYS A O 1
ATOM 1625 N N . ILE A 1 196 ? -8.451 -12.158 8.602 1.00 96.62 196 ILE A N 1
ATOM 1626 C CA . ILE A 1 196 ? -8.697 -10.944 7.831 1.00 96.62 196 ILE A CA 1
ATOM 1627 C C . ILE A 1 196 ? -7.657 -10.886 6.718 1.00 96.62 196 ILE A C 1
ATOM 1629 O O . ILE A 1 196 ? -6.459 -10.837 7.003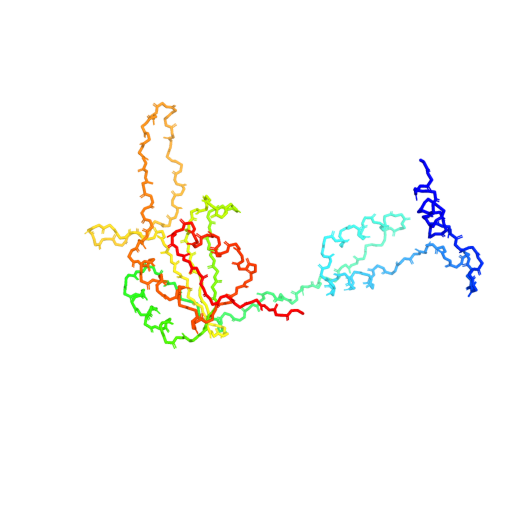 1.00 96.62 196 ILE A O 1
ATOM 1633 N N . LYS A 1 197 ? -8.103 -10.880 5.461 1.00 97.06 197 LYS A N 1
ATOM 1634 C CA . LYS A 1 197 ? -7.204 -10.831 4.303 1.00 97.06 197 LYS A CA 1
ATOM 1635 C C . LYS A 1 197 ? -6.716 -9.408 4.052 1.00 97.06 197 LYS A C 1
ATOM 1637 O O . LYS A 1 197 ? -7.503 -8.465 4.106 1.00 97.06 197 LYS A O 1
ATOM 1642 N N . LYS A 1 198 ? -5.430 -9.255 3.746 1.00 96.81 198 LYS A N 1
ATOM 1643 C CA . LYS A 1 198 ? -4.824 -7.969 3.403 1.00 96.81 198 LYS A CA 1
ATOM 1644 C C . LYS A 1 198 ? -4.182 -8.013 2.033 1.00 96.81 198 LYS A C 1
ATOM 1646 O O . LYS A 1 198 ? -3.460 -8.953 1.704 1.00 96.81 198 LYS A O 1
ATOM 1651 N N . TYR A 1 199 ? -4.435 -6.959 1.279 1.00 95.81 199 TYR A N 1
ATOM 1652 C CA . TYR A 1 199 ? -3.934 -6.745 -0.068 1.00 95.81 199 TYR A CA 1
ATOM 1653 C C . TYR A 1 199 ? -3.123 -5.445 -0.107 1.00 95.81 199 TYR A C 1
ATOM 1655 O O . TYR A 1 199 ? -3.301 -4.568 0.736 1.00 95.81 199 TYR A O 1
ATOM 1663 N N . GLY A 1 200 ? -2.234 -5.318 -1.085 1.00 93.00 200 GLY A N 1
ATOM 1664 C CA . GLY A 1 200 ? -1.394 -4.137 -1.265 1.00 93.00 200 GLY A CA 1
ATOM 1665 C C . GLY A 1 200 ? -0.529 -4.278 -2.511 1.00 93.00 200 GLY A C 1
ATOM 1666 O O . GLY A 1 200 ? -0.264 -5.395 -2.969 1.00 93.00 200 GLY A O 1
ATOM 1667 N N . HIS A 1 201 ? -0.103 -3.155 -3.078 1.00 90.00 201 HIS A N 1
ATOM 1668 C CA . HIS A 1 201 ? 0.885 -3.158 -4.150 1.00 90.00 201 HIS A CA 1
ATOM 1669 C C . HIS A 1 201 ? 2.280 -3.176 -3.529 1.00 90.00 201 HIS A C 1
ATOM 1671 O O . HIS A 1 201 ? 2.543 -2.399 -2.628 1.00 90.00 201 HIS A O 1
ATOM 1677 N N . ASN A 1 202 ? 3.171 -4.065 -3.982 1.00 88.88 202 ASN A N 1
ATOM 1678 C CA . ASN A 1 202 ? 4.510 -4.206 -3.389 1.00 88.88 202 ASN A CA 1
ATOM 1679 C C . ASN A 1 202 ? 4.497 -4.360 -1.844 1.00 88.88 202 ASN A C 1
ATOM 1681 O O . ASN A 1 202 ? 5.402 -3.899 -1.150 1.00 88.88 202 ASN A O 1
ATOM 1685 N N . ILE A 1 203 ? 3.494 -5.079 -1.320 1.00 92.06 203 ILE A N 1
ATOM 1686 C CA . ILE A 1 203 ? 3.138 -5.129 0.112 1.00 92.06 203 ILE A CA 1
ATOM 1687 C C . ILE A 1 203 ? 4.270 -5.578 1.053 1.00 92.06 203 ILE A C 1
ATOM 1689 O O . ILE A 1 203 ? 4.182 -5.433 2.269 1.00 92.06 203 ILE A O 1
ATOM 1693 N N . LYS A 1 204 ? 5.351 -6.152 0.510 1.00 91.62 204 LYS A N 1
ATOM 1694 C CA . LYS A 1 204 ? 6.548 -6.502 1.277 1.00 91.62 204 LYS A CA 1
ATOM 1695 C C . LYS A 1 204 ? 7.108 -5.286 2.023 1.00 91.62 204 LYS A C 1
ATOM 1697 O O . LYS A 1 204 ? 7.479 -5.430 3.184 1.00 91.62 204 LYS A O 1
ATOM 1702 N N . PHE A 1 205 ? 7.153 -4.121 1.374 1.00 91.38 205 PHE A N 1
ATOM 1703 C CA . PHE A 1 205 ? 7.660 -2.897 1.994 1.00 91.38 205 PHE A CA 1
ATOM 1704 C C . PHE A 1 205 ? 6.803 -2.497 3.200 1.00 91.38 205 PHE A C 1
ATOM 1706 O O . PHE A 1 205 ? 7.325 -2.330 4.300 1.00 91.38 205 PHE A O 1
ATOM 1713 N N . ASP A 1 206 ? 5.484 -2.453 3.024 1.00 93.88 206 ASP A N 1
ATOM 1714 C CA . ASP A 1 206 ? 4.532 -2.092 4.077 1.00 93.88 206 ASP A CA 1
ATOM 1715 C C . ASP A 1 206 ? 4.592 -3.052 5.263 1.00 93.88 206 ASP A C 1
ATOM 1717 O O . ASP A 1 206 ? 4.568 -2.637 6.420 1.00 93.88 206 ASP A O 1
ATOM 1721 N N . VAL A 1 207 ? 4.718 -4.355 4.997 1.00 94.12 207 VAL A N 1
ATOM 1722 C CA . VAL A 1 207 ? 4.874 -5.373 6.045 1.00 94.12 207 VAL A CA 1
ATOM 1723 C C . VAL A 1 207 ? 6.150 -5.139 6.859 1.00 94.12 207 VAL A C 1
ATOM 1725 O O . VAL A 1 207 ? 6.115 -5.267 8.084 1.00 94.12 207 VAL A O 1
ATOM 1728 N N . GLU A 1 208 ? 7.262 -4.777 6.217 1.00 92.81 208 GLU A N 1
ATOM 1729 C CA . GLU A 1 208 ? 8.522 -4.464 6.902 1.00 92.81 208 GLU A CA 1
ATOM 1730 C C . GLU A 1 208 ? 8.416 -3.176 7.740 1.00 92.81 208 GLU A C 1
ATOM 1732 O O . GLU A 1 208 ? 8.862 -3.163 8.891 1.00 92.81 208 GLU A O 1
ATOM 1737 N N . VAL A 1 209 ? 7.751 -2.135 7.223 1.00 91.31 209 VAL A N 1
ATOM 1738 C CA . VAL A 1 209 ? 7.460 -0.896 7.972 1.00 91.31 209 VAL A CA 1
ATOM 1739 C C . VAL A 1 209 ? 6.626 -1.212 9.215 1.00 91.31 209 VAL A C 1
ATOM 1741 O O . VAL A 1 209 ? 6.990 -0.829 10.326 1.00 91.31 209 VAL A O 1
ATOM 1744 N N . MET A 1 210 ? 5.547 -1.980 9.073 1.00 91.94 210 MET A N 1
ATOM 1745 C CA . MET A 1 210 ? 4.682 -2.367 10.195 1.00 91.94 210 MET A CA 1
ATOM 1746 C C . MET A 1 210 ? 5.414 -3.241 11.227 1.00 91.94 210 MET A C 1
ATOM 1748 O O . MET A 1 210 ? 5.197 -3.092 12.434 1.00 91.94 210 MET A O 1
ATOM 1752 N N . ALA A 1 211 ? 6.327 -4.110 10.782 1.00 91.69 211 ALA A N 1
ATOM 1753 C CA . ALA A 1 211 ? 7.161 -4.918 11.670 1.00 91.69 211 ALA A CA 1
ATOM 1754 C C . ALA A 1 211 ? 8.118 -4.063 12.515 1.00 91.69 211 ALA A C 1
ATOM 1756 O O . ALA A 1 211 ? 8.326 -4.380 13.690 1.00 91.69 211 ALA A O 1
ATOM 1757 N N . SER A 1 212 ? 8.644 -2.962 11.964 1.00 87.56 212 SER A N 1
ATOM 1758 C CA . SER A 1 212 ? 9.484 -2.004 12.704 1.00 87.56 212 SER A CA 1
ATOM 1759 C C . SER A 1 212 ? 8.727 -1.330 13.859 1.00 87.56 212 SER A C 1
ATOM 1761 O O . SER A 1 212 ? 9.310 -1.025 14.898 1.00 87.56 212 SER A O 1
ATOM 1763 N N . LEU A 1 213 ? 7.401 -1.207 13.722 1.00 85.62 213 LEU A N 1
ATOM 1764 C CA . LEU A 1 213 ? 6.475 -0.708 14.744 1.00 85.62 213 LEU A CA 1
ATOM 1765 C C . LEU A 1 213 ? 5.990 -1.807 15.707 1.00 85.62 213 LEU A C 1
ATOM 1767 O O . LEU A 1 213 ? 5.109 -1.576 16.535 1.00 85.62 213 LEU A O 1
ATOM 1771 N N . GLY A 1 214 ? 6.529 -3.026 15.605 1.00 87.12 214 GLY A N 1
ATOM 1772 C CA . GLY A 1 214 ? 6.162 -4.146 16.470 1.00 87.12 214 GLY A CA 1
ATOM 1773 C C . GLY A 1 214 ? 4.810 -4.789 16.142 1.00 87.12 214 GLY A C 1
ATOM 1774 O O . GLY A 1 214 ? 4.227 -5.435 17.022 1.00 87.12 214 GLY A O 1
ATOM 1775 N N . MET A 1 215 ? 4.301 -4.623 14.915 1.00 90.69 215 MET A N 1
ATOM 1776 C CA . MET A 1 215 ? 3.090 -5.287 14.415 1.00 90.69 215 MET A CA 1
ATOM 1777 C C . MET A 1 215 ? 3.447 -6.393 13.421 1.00 90.69 215 MET A C 1
ATOM 1779 O O . MET A 1 215 ? 4.087 -6.149 12.400 1.00 90.69 215 MET A O 1
ATOM 1783 N N . LYS A 1 216 ? 3.002 -7.625 13.684 1.00 94.69 216 LYS A N 1
ATOM 1784 C CA . LYS A 1 216 ? 3.226 -8.756 12.771 1.00 94.69 216 LYS A CA 1
ATOM 1785 C C . LYS A 1 216 ? 2.059 -8.914 11.806 1.00 94.69 216 LYS A C 1
ATOM 1787 O O . LYS A 1 216 ? 1.114 -9.640 12.096 1.00 94.69 216 LYS A O 1
ATOM 1792 N N . VAL A 1 217 ? 2.128 -8.264 10.647 1.00 95.62 217 VAL A N 1
ATOM 1793 C CA . VAL A 1 217 ? 1.062 -8.356 9.637 1.00 95.62 217 VAL A CA 1
ATOM 1794 C C . VAL A 1 217 ? 0.873 -9.812 9.185 1.00 95.62 217 VAL A C 1
ATOM 1796 O O . VAL A 1 217 ? 1.793 -10.436 8.660 1.00 95.62 217 VAL A O 1
ATOM 1799 N N . LYS A 1 218 ? -0.332 -10.354 9.391 1.00 96.12 218 LYS A N 1
ATOM 1800 C CA . LYS A 1 218 ? -0.754 -11.696 8.951 1.00 96.12 218 LYS A CA 1
ATOM 1801 C C . LYS A 1 218 ? -1.917 -11.606 7.974 1.00 96.12 218 LYS A C 1
ATOM 1803 O O . LYS A 1 218 ? -2.589 -10.583 7.913 1.00 96.12 218 LYS A O 1
ATOM 1808 N N . GLY A 1 219 ? -2.186 -12.690 7.248 1.00 94.62 219 GLY A N 1
ATOM 1809 C CA . GLY A 1 219 ? -3.281 -12.737 6.273 1.00 94.62 219 GLY A CA 1
ATOM 1810 C C . GLY A 1 219 ? -2.986 -11.952 4.990 1.00 94.62 219 GLY A C 1
ATOM 1811 O O . GLY A 1 219 ? -3.915 -11.546 4.300 1.00 94.62 219 GLY A O 1
ATOM 1812 N N . VAL A 1 220 ? -1.708 -11.711 4.675 1.00 95.19 220 VAL A N 1
ATOM 1813 C CA . VAL A 1 220 ? -1.294 -11.096 3.407 1.00 95.19 220 VAL A CA 1
ATOM 1814 C C . VAL A 1 220 ? -1.600 -12.054 2.260 1.00 95.19 220 VAL A C 1
ATOM 1816 O O . VAL A 1 220 ? -1.153 -13.200 2.269 1.00 95.19 220 VAL A O 1
ATOM 1819 N N . VAL A 1 221 ? -2.348 -11.578 1.270 1.00 92.81 221 VAL A N 1
ATOM 1820 C CA . VAL A 1 221 ? -2.681 -12.338 0.066 1.00 92.81 221 VAL A CA 1
ATOM 1821 C C . VAL A 1 221 ? -1.838 -11.817 -1.088 1.00 92.81 221 VAL A C 1
ATOM 1823 O O . VAL A 1 221 ? -1.958 -10.661 -1.488 1.00 92.81 221 VAL A O 1
ATOM 1826 N N . LEU A 1 222 ? -0.988 -12.685 -1.632 1.00 81.12 222 LEU A N 1
ATOM 1827 C CA . LEU A 1 222 ? -0.232 -12.397 -2.846 1.00 81.12 222 LEU A CA 1
ATOM 1828 C C . LEU A 1 222 ? -1.058 -12.833 -4.063 1.00 81.12 222 LEU A C 1
ATOM 1830 O O . LEU A 1 222 ? -1.624 -13.931 -4.035 1.00 81.12 222 LEU A O 1
ATOM 1834 N N . PRO A 1 223 ? -1.152 -12.014 -5.125 1.00 64.88 223 PRO A N 1
ATOM 1835 C CA . PRO A 1 223 ? -1.746 -12.469 -6.373 1.00 64.88 223 PRO A CA 1
ATOM 1836 C C . PRO A 1 223 ? -0.940 -13.667 -6.895 1.00 64.88 223 PRO A C 1
ATOM 1838 O O . PRO A 1 223 ? 0.277 -13.578 -7.056 1.00 64.88 223 PRO A O 1
ATOM 1841 N N . MET A 1 224 ? -1.611 -14.802 -7.116 1.00 51.72 224 MET A N 1
ATOM 1842 C CA . MET A 1 224 ? -1.045 -15.882 -7.925 1.00 51.72 224 MET A CA 1
ATOM 1843 C C . MET A 1 224 ? -0.993 -15.374 -9.368 1.00 51.72 224 MET A C 1
ATOM 1845 O O . MET A 1 224 ? -2.043 -15.083 -9.941 1.00 51.72 224 MET A O 1
ATOM 1849 N N . PHE A 1 225 ? 0.220 -15.206 -9.894 1.00 44.25 225 PHE A N 1
ATOM 1850 C CA . PHE A 1 225 ? 0.478 -14.947 -11.310 1.00 44.25 225 PHE A CA 1
ATOM 1851 C C . PHE A 1 225 ? 0.527 -16.260 -12.088 1.00 44.25 225 PHE A C 1
ATOM 1853 O O . PHE A 1 225 ? 1.040 -17.252 -11.517 1.00 44.25 225 PHE A O 1
#